Protein AF-A0A7R8AMX2-F1 (afdb_monomer_lite)

Foldseek 3Di:
DDPVVVVVCVVVVVVQADDDQEWPAAPVVLVVQVVVPLVSSLPHGGPHNHDQEDAEEDQDVVVVVVVCVVVVFQKDPAWDDAADALQDAAKIKIKTQDDWGWHWGAHPVRDIDIDTRSRYIYMYMYHGFYWDPVLVVLRVVLVVVLVVVQCDPDVPDDRDDSVVSSVSSCVSCVPPDRDPVVCVVVRTGDDDDDQDPVNVPDPDDDDDDPVPDDDPPDDDRDDPD

Radius of gyration: 24.48 Å; chains: 1; bounding box: 65×37×63 Å

Secondary structure (DSSP, 8-state):
--HHHHHHHHHHHHHTT---SEEEEEHHHHHHHHHH-HHHHHHHSSSS--------EES-HHHHHHHHHHTT--B-SSPBSSPP-SS-BSEEEEEEEEEEEEEEEE-TTS-EEEEEEEEEEEEEEEE-BPBPHHHHHHHHHHHHHHHHHHT-SSTTSPPPPHHHHHHHHHHHGGGS--SHHHHHHTT-B-------HHHHH--------GGGS------------

pLDDT: mean 86.35, std 13.35, range [33.84, 98.38]

Sequence (225 aa):
MSRQDADDLIVEALKFFKWHSKSTVAFDEYLTLKEAHPMIADTVCFPSAHINHLTPRTLDIYLVQEEMMKQDMPAKERIEGPTRRRCPTLLRRTSFKALEERVQFYASSHASVDGTHTARFGEIGQRGAAATCKGRHIYDRLLSLAMKQAAGKDAAEMPLSSSEFEKILLMSFSSVPDDWSELRQQGLVYFRYQITSKGRQYTHRRSGQLNSRIELEKVDIARTD

Structure (mmCIF, N/CA/C/O backbone):
data_AF-A0A7R8AMX2-F1
#
_entry.id   AF-A0A7R8AMX2-F1
#
loop_
_atom_site.group_PDB
_atom_site.id
_atom_site.type_symbol
_atom_site.label_atom_id
_atom_site.label_alt_id
_atom_site.label_comp_id
_atom_site.label_asym_id
_atom_site.label_entity_id
_atom_site.label_seq_id
_atom_site.pdbx_PDB_ins_code
_atom_site.Cartn_x
_atom_site.Cartn_y
_atom_site.Cartn_z
_atom_site.occupancy
_atom_site.B_iso_or_equiv
_atom_site.auth_seq_id
_atom_site.auth_comp_id
_atom_site.auth_asym_id
_atom_site.auth_atom_id
_atom_site.pdbx_PDB_model_num
ATOM 1 N N . MET A 1 1 ? -24.123 -6.785 -18.587 1.00 83.50 1 MET A N 1
ATOM 2 C CA . MET A 1 1 ? -22.960 -7.623 -18.916 1.00 83.50 1 MET A CA 1
ATOM 3 C C . MET A 1 1 ? -23.330 -9.053 -18.576 1.00 83.50 1 MET A C 1
ATOM 5 O O . MET A 1 1 ? -23.772 -9.288 -17.454 1.00 83.50 1 MET A O 1
ATOM 9 N N . SER A 1 2 ? -23.274 -9.957 -19.551 1.00 97.38 2 SER A N 1
ATOM 10 C CA . SER A 1 2 ? -23.452 -11.390 -19.306 1.00 97.38 2 SER A CA 1
ATOM 11 C C . SER A 1 2 ? -22.256 -11.949 -18.518 1.00 97.38 2 SER A C 1
ATOM 13 O O . SER A 1 2 ? -21.246 -11.265 -18.351 1.00 97.38 2 SER A O 1
ATOM 15 N N . ARG A 1 3 ? -22.350 -13.187 -18.017 1.00 96.38 3 ARG A N 1
ATOM 16 C CA . ARG A 1 3 ? -21.188 -13.850 -17.398 1.00 96.38 3 ARG A CA 1
ATOM 17 C C . ARG A 1 3 ? -20.045 -14.020 -18.403 1.00 96.38 3 ARG A C 1
ATOM 19 O O . ARG A 1 3 ? -18.907 -13.755 -18.050 1.00 96.38 3 ARG A O 1
ATOM 26 N N . GLN A 1 4 ? -20.371 -14.386 -19.642 1.00 97.62 4 GLN A N 1
ATOM 27 C CA . GLN A 1 4 ? -19.388 -14.527 -20.713 1.00 97.62 4 GLN A CA 1
ATOM 28 C C . GLN A 1 4 ? -18.700 -13.193 -21.010 1.00 97.62 4 GLN A C 1
ATOM 30 O O . GLN A 1 4 ? -17.479 -13.130 -21.033 1.00 97.62 4 GLN A O 1
ATOM 35 N N . ASP A 1 5 ? -19.473 -12.111 -21.128 1.00 97.94 5 ASP A N 1
ATOM 36 C CA . ASP A 1 5 ? -18.917 -10.774 -21.355 1.00 97.94 5 ASP A CA 1
ATOM 37 C C . ASP A 1 5 ? -17.975 -10.358 -20.207 1.00 97.94 5 ASP A C 1
ATOM 39 O O . ASP A 1 5 ? -16.996 -9.653 -20.432 1.00 97.94 5 ASP A O 1
ATOM 43 N N . ALA A 1 6 ? -18.278 -10.768 -18.967 1.00 97.50 6 ALA A N 1
ATOM 44 C CA . ALA A 1 6 ? -17.443 -10.489 -17.800 1.00 97.50 6 ALA A CA 1
ATOM 45 C C . ALA A 1 6 ? -16.107 -11.237 -17.863 1.00 97.50 6 ALA A C 1
ATOM 47 O O . ALA A 1 6 ? -15.059 -10.653 -17.583 1.00 97.50 6 ALA A O 1
ATOM 48 N N . ASP A 1 7 ? -16.156 -12.515 -18.237 1.00 97.25 7 ASP A N 1
ATOM 49 C CA . ASP A 1 7 ? -14.976 -13.363 -18.376 1.00 97.25 7 ASP A CA 1
ATOM 50 C C . ASP A 1 7 ? -14.079 -12.845 -19.516 1.00 97.25 7 ASP A C 1
ATOM 52 O O . ASP A 1 7 ? -12.874 -12.659 -19.320 1.00 97.25 7 ASP A O 1
ATOM 56 N N . ASP A 1 8 ? -14.672 -12.497 -20.662 1.00 97.56 8 ASP A N 1
ATOM 57 C CA . ASP A 1 8 ? -13.963 -11.910 -21.803 1.00 97.56 8 ASP A CA 1
ATOM 58 C C . ASP A 1 8 ? -13.329 -10.562 -21.426 1.00 97.56 8 ASP A C 1
ATOM 60 O O . ASP A 1 8 ? -12.155 -10.314 -21.716 1.00 97.56 8 ASP A O 1
ATOM 64 N N . LEU A 1 9 ? -14.062 -9.708 -20.701 1.00 96.81 9 LEU A N 1
ATOM 65 C CA . LEU A 1 9 ? -13.546 -8.426 -20.227 1.00 96.81 9 LEU A CA 1
ATOM 66 C C . LEU A 1 9 ? -12.325 -8.597 -19.313 1.00 96.81 9 LEU A C 1
ATOM 68 O O . LEU A 1 9 ? -11.362 -7.848 -19.459 1.00 96.81 9 LEU A O 1
ATOM 72 N N . ILE A 1 10 ? -12.334 -9.561 -18.385 1.00 95.94 10 ILE A N 1
ATOM 73 C CA . ILE A 1 10 ? -11.190 -9.820 -17.493 1.00 95.94 10 ILE A CA 1
ATOM 74 C C . ILE A 1 10 ? -9.962 -10.241 -18.304 1.00 95.94 10 ILE A C 1
ATOM 76 O O . ILE A 1 10 ? -8.868 -9.713 -18.085 1.00 95.94 10 ILE A O 1
ATOM 80 N N . VAL A 1 11 ? -10.134 -11.165 -19.252 1.00 95.69 11 VAL A N 1
ATOM 81 C CA . VAL A 1 11 ? -9.034 -11.660 -20.092 1.00 95.69 11 VAL A CA 1
ATOM 82 C C . VAL A 1 11 ? -8.435 -10.537 -20.937 1.00 95.69 11 VAL A C 1
ATOM 84 O O . VAL A 1 11 ? -7.211 -10.394 -20.985 1.00 95.69 11 VAL A O 1
ATOM 87 N N . GLU A 1 12 ? -9.271 -9.714 -21.571 1.00 95.75 12 GLU A N 1
ATOM 88 C CA . GLU A 1 12 ? -8.807 -8.592 -22.391 1.00 95.75 12 GLU A CA 1
ATOM 89 C C . GLU A 1 12 ? -8.173 -7.478 -21.544 1.00 95.75 12 GLU A C 1
ATOM 91 O O . GLU A 1 12 ? -7.115 -6.958 -21.903 1.00 95.75 12 GLU A O 1
ATOM 96 N N . ALA A 1 13 ? -8.742 -7.156 -20.377 1.00 94.44 13 ALA A N 1
ATOM 97 C CA . ALA A 1 13 ? -8.206 -6.133 -19.482 1.00 94.44 13 ALA A CA 1
ATOM 98 C C . ALA A 1 13 ? -6.806 -6.490 -18.952 1.00 94.44 13 ALA A C 1
ATOM 100 O O . ALA A 1 13 ? -5.936 -5.624 -18.858 1.00 94.44 13 ALA A O 1
ATOM 101 N N . LEU A 1 14 ? -6.546 -7.768 -18.651 1.00 94.12 14 LEU A N 1
ATOM 102 C CA . LEU A 1 14 ? -5.239 -8.215 -18.154 1.00 94.12 14 LEU A CA 1
ATOM 103 C C . LEU A 1 14 ? -4.101 -8.004 -19.162 1.00 94.12 14 LEU A C 1
ATOM 105 O O . LEU A 1 14 ? -2.944 -7.877 -18.752 1.00 94.12 14 LEU A O 1
ATOM 109 N N . LYS A 1 15 ? -4.398 -7.913 -20.465 1.00 93.06 15 LYS A N 1
ATOM 110 C CA . LYS A 1 15 ? -3.381 -7.656 -21.497 1.00 93.06 15 LYS A CA 1
ATOM 111 C C . LYS A 1 15 ? -2.716 -6.289 -21.328 1.00 93.06 15 LYS A C 1
ATOM 113 O O . LYS A 1 15 ? -1.528 -6.179 -21.607 1.00 93.06 15 LYS A O 1
ATOM 118 N N . PHE A 1 16 ? -3.430 -5.285 -20.811 1.00 92.19 16 PHE A N 1
ATOM 119 C CA . PHE A 1 16 ? -2.885 -3.940 -20.578 1.00 92.19 16 PHE A CA 1
ATOM 120 C C . PHE A 1 16 ? -1.847 -3.884 -19.450 1.00 92.19 16 PHE A C 1
ATOM 122 O O . PHE A 1 16 ? -0.991 -3.001 -19.456 1.00 92.19 16 PHE A O 1
ATOM 129 N N . PHE A 1 17 ? -1.916 -4.821 -18.500 1.00 93.31 17 PHE A N 1
ATOM 130 C CA . PHE A 1 17 ? -1.060 -4.853 -17.307 1.00 93.31 17 PHE A CA 1
ATOM 131 C C . PHE A 1 17 ? 0.042 -5.917 -17.383 1.00 93.31 17 PHE A C 1
ATOM 133 O O . PHE A 1 17 ? 0.868 -6.044 -16.471 1.00 93.31 17 PHE A O 1
ATOM 140 N N . LYS A 1 18 ? 0.059 -6.711 -18.457 1.00 91.94 18 LYS A N 1
ATOM 141 C CA . LYS A 1 18 ? 1.069 -7.742 -18.675 1.00 91.94 18 LYS A CA 1
ATOM 142 C C . LYS A 1 18 ? 2.440 -7.093 -18.863 1.00 91.94 18 LYS A C 1
ATOM 144 O O . LYS A 1 18 ? 2.568 -6.067 -19.510 1.00 91.94 18 LYS A O 1
ATOM 149 N N . TRP A 1 19 ? 3.481 -7.712 -18.315 1.00 91.81 19 TRP A N 1
ATOM 150 C CA . TRP A 1 19 ? 4.857 -7.296 -18.580 1.00 91.81 19 TRP A CA 1
ATOM 151 C C . TRP A 1 19 ? 5.321 -7.747 -19.964 1.00 91.81 19 TRP A C 1
ATOM 153 O O . TRP A 1 19 ? 5.085 -8.891 -20.366 1.00 91.81 19 TRP A O 1
ATOM 163 N N . HIS A 1 20 ? 6.042 -6.862 -20.647 1.00 91.50 20 HIS A N 1
ATOM 164 C CA . HIS A 1 20 ? 6.674 -7.124 -21.931 1.00 91.50 20 HIS A CA 1
ATOM 165 C C . HIS A 1 20 ? 8.176 -6.874 -21.810 1.00 91.50 20 HIS A C 1
ATOM 167 O O . HIS A 1 20 ? 8.606 -5.755 -21.556 1.00 91.50 20 HIS A O 1
ATOM 173 N N . SER A 1 21 ? 8.988 -7.900 -22.062 1.00 91.00 21 SER A N 1
ATOM 174 C CA . SER A 1 21 ? 10.456 -7.832 -21.999 1.00 91.00 21 SER A CA 1
ATOM 175 C C . SER A 1 21 ? 11.084 -7.122 -23.204 1.00 91.00 21 SER A C 1
ATOM 177 O O . SER A 1 21 ? 12.219 -7.417 -23.569 1.00 91.00 21 SER A O 1
ATOM 179 N N . LYS A 1 22 ? 10.340 -6.248 -23.882 1.00 93.31 22 LYS A N 1
ATOM 180 C CA . LYS A 1 22 ? 10.743 -5.614 -25.133 1.00 93.31 22 LYS A CA 1
ATOM 181 C C . LYS A 1 22 ? 10.423 -4.131 -25.082 1.00 93.31 22 LYS A C 1
ATOM 183 O O . LYS A 1 22 ? 9.261 -3.760 -24.919 1.00 93.31 22 LYS A O 1
ATOM 188 N N . SER A 1 23 ? 11.464 -3.323 -25.223 1.00 93.69 23 SER A N 1
ATOM 189 C CA . SER A 1 23 ? 11.367 -1.869 -25.225 1.00 93.69 23 SER A CA 1
ATOM 190 C C . SER A 1 23 ? 10.710 -1.357 -26.510 1.00 93.69 23 SER A C 1
ATOM 192 O O . SER A 1 23 ? 10.872 -1.941 -27.586 1.00 93.69 23 SER A O 1
ATOM 194 N N . THR A 1 24 ? 9.976 -0.253 -26.397 1.00 94.44 24 THR A N 1
ATOM 195 C CA . THR A 1 24 ? 9.436 0.525 -27.524 1.00 94.44 24 THR A CA 1
ATOM 196 C C . THR A 1 24 ? 10.438 1.544 -28.069 1.00 94.44 24 THR A C 1
ATOM 198 O O . THR A 1 24 ? 10.228 2.061 -29.163 1.00 94.44 24 THR A O 1
ATOM 201 N N . VAL A 1 25 ? 11.525 1.803 -27.335 1.00 93.44 25 VAL A N 1
ATOM 202 C CA . VAL A 1 25 ? 12.582 2.775 -27.669 1.00 93.44 25 VAL A CA 1
ATOM 203 C C . VAL A 1 25 ? 13.951 2.105 -27.814 1.00 93.44 25 VAL A C 1
ATOM 205 O O . VAL A 1 25 ? 14.149 0.969 -27.352 1.00 93.44 25 VAL A O 1
ATOM 208 N N . ALA A 1 26 ? 14.903 2.806 -28.435 1.00 93.50 26 ALA A N 1
ATOM 209 C CA . ALA A 1 26 ? 16.278 2.333 -28.569 1.00 93.50 26 ALA A CA 1
ATOM 210 C C . ALA A 1 26 ? 17.019 2.314 -27.217 1.00 93.50 26 ALA A C 1
ATOM 212 O O . ALA A 1 26 ? 16.623 2.983 -26.261 1.00 93.50 26 ALA A O 1
ATOM 213 N N . PHE A 1 27 ? 18.111 1.546 -27.121 1.00 92.88 27 PHE A N 1
ATOM 214 C CA . PHE A 1 27 ? 18.851 1.401 -25.856 1.00 92.88 27 PHE A CA 1
ATOM 215 C C . PHE A 1 27 ? 19.417 2.732 -25.332 1.00 92.88 27 PHE A C 1
ATOM 217 O O . PHE A 1 27 ? 19.276 3.032 -24.147 1.00 92.88 27 PHE A O 1
ATOM 224 N N . ASP A 1 28 ? 19.989 3.559 -26.210 1.00 93.19 28 ASP A N 1
ATOM 225 C CA . ASP A 1 28 ? 20.564 4.854 -25.821 1.00 93.19 28 ASP A CA 1
ATOM 226 C C . ASP A 1 28 ? 19.483 5.828 -25.318 1.00 93.19 28 ASP A C 1
ATOM 228 O O . ASP A 1 28 ? 19.672 6.509 -24.310 1.00 93.19 28 ASP A O 1
ATOM 232 N N . GLU A 1 29 ? 18.306 5.827 -25.955 1.00 94.56 29 GLU A N 1
ATOM 233 C CA . GLU A 1 29 ? 17.147 6.624 -25.529 1.00 94.56 29 GLU A CA 1
ATOM 234 C C . GLU A 1 29 ? 16.635 6.171 -24.158 1.00 94.56 29 GLU A C 1
ATOM 236 O O . GLU A 1 29 ? 16.360 6.997 -23.285 1.00 94.56 29 GLU A O 1
ATOM 241 N N . TYR A 1 30 ? 16.556 4.854 -23.935 1.00 94.38 30 TYR A N 1
ATOM 242 C CA . TYR A 1 30 ? 16.214 4.293 -22.631 1.00 94.38 30 TYR A CA 1
ATOM 243 C C . TYR A 1 30 ? 17.182 4.769 -21.541 1.00 94.38 30 TYR A C 1
ATOM 245 O O . TYR A 1 30 ? 16.732 5.145 -20.456 1.00 94.38 30 TYR A O 1
ATOM 253 N N . LEU A 1 31 ? 18.492 4.780 -21.814 1.00 94.19 31 LEU A N 1
ATOM 254 C CA . LEU A 1 31 ? 19.493 5.251 -20.856 1.00 94.19 31 LEU A CA 1
ATOM 255 C C . LEU A 1 31 ? 19.319 6.739 -20.541 1.00 94.19 31 LEU A C 1
ATOM 257 O O . LEU A 1 31 ? 19.310 7.092 -19.364 1.00 94.19 31 LEU A O 1
ATOM 261 N N . THR A 1 32 ? 19.086 7.584 -21.551 1.00 95.94 32 THR A N 1
ATOM 262 C CA . THR A 1 32 ? 18.802 9.015 -21.343 1.00 95.94 32 THR A CA 1
ATOM 263 C C . THR A 1 32 ? 17.558 9.228 -20.474 1.00 95.94 32 THR A C 1
ATOM 265 O O . THR A 1 32 ? 17.582 10.007 -19.520 1.00 95.94 32 THR A O 1
ATOM 268 N N . LEU A 1 33 ? 16.464 8.508 -20.751 1.00 95.62 33 LEU A N 1
ATOM 269 C CA . LEU A 1 33 ? 15.228 8.615 -19.965 1.00 95.62 33 LEU A CA 1
ATOM 270 C C . LEU A 1 33 ? 15.412 8.105 -18.531 1.00 95.62 33 LEU A C 1
ATOM 272 O O . LEU A 1 33 ? 14.862 8.679 -17.589 1.00 95.62 33 LEU A O 1
ATOM 276 N N . LYS A 1 34 ? 16.196 7.038 -18.351 1.00 93.94 34 LYS A N 1
ATOM 277 C CA . LYS A 1 34 ? 16.492 6.456 -17.039 1.00 93.94 34 LYS A CA 1
ATOM 278 C C . LYS A 1 34 ? 17.369 7.375 -16.196 1.00 93.94 34 LYS A C 1
ATOM 280 O O . LYS A 1 34 ? 17.128 7.476 -14.994 1.00 93.94 34 LYS A O 1
ATOM 285 N N . GLU A 1 35 ? 18.353 8.025 -16.814 1.00 95.62 35 GLU A N 1
ATOM 286 C CA . GLU A 1 35 ? 19.205 9.029 -16.174 1.00 95.62 35 GLU A CA 1
ATOM 287 C C . GLU A 1 35 ? 18.381 10.231 -15.707 1.00 95.62 35 GLU A C 1
ATOM 289 O O . GLU A 1 35 ? 18.561 10.691 -14.581 1.00 95.62 35 GLU A O 1
ATOM 294 N N . ALA A 1 36 ? 17.419 10.679 -16.521 1.00 95.94 36 ALA A N 1
ATOM 295 C CA . ALA A 1 36 ? 16.496 11.734 -16.120 1.00 95.94 36 ALA A CA 1
ATOM 296 C C . ALA A 1 36 ? 15.648 11.318 -14.905 1.00 95.94 36 ALA A C 1
ATOM 298 O O . ALA A 1 36 ? 15.596 12.045 -13.913 1.00 95.94 36 ALA A O 1
ATOM 299 N N . HIS A 1 37 ? 14.977 10.159 -14.969 1.00 93.94 37 HIS A N 1
ATOM 300 C CA . HIS A 1 37 ? 14.313 9.555 -13.811 1.00 93.94 37 HIS A CA 1
ATOM 301 C C . HIS A 1 37 ? 13.893 8.093 -14.085 1.00 93.94 37 HIS A C 1
ATOM 303 O O . HIS A 1 37 ? 13.210 7.839 -15.081 1.00 93.94 37 HIS A O 1
ATOM 309 N N . PRO A 1 38 ? 14.126 7.127 -13.168 1.00 90.94 38 PRO A N 1
ATOM 310 C CA . PRO A 1 38 ? 13.730 5.726 -13.367 1.00 90.94 38 PRO A CA 1
ATOM 311 C C . PRO A 1 38 ? 12.246 5.517 -13.718 1.00 90.94 38 PRO A C 1
ATOM 313 O O . PRO A 1 38 ? 11.939 4.728 -14.604 1.00 90.94 38 PRO A O 1
ATOM 316 N N . MET A 1 39 ? 11.333 6.264 -13.080 1.00 91.56 39 MET A N 1
ATOM 317 C CA . MET A 1 39 ? 9.888 6.221 -13.394 1.00 91.56 39 MET A CA 1
ATOM 318 C C . MET A 1 39 ? 9.546 6.675 -14.820 1.00 91.56 39 MET A C 1
ATOM 320 O O . MET A 1 39 ? 8.561 6.203 -15.382 1.00 91.56 39 MET A O 1
ATOM 324 N N . ILE A 1 40 ? 10.318 7.599 -15.405 1.00 94.38 40 ILE A N 1
ATOM 325 C CA . ILE A 1 40 ? 10.075 8.055 -16.781 1.00 94.38 40 ILE A CA 1
ATOM 326 C C . ILE A 1 40 ? 10.409 6.914 -17.741 1.00 94.38 40 ILE A C 1
ATOM 328 O O . ILE A 1 40 ? 9.586 6.575 -18.587 1.00 94.38 40 ILE A O 1
ATOM 332 N N . ALA A 1 41 ? 11.569 6.275 -17.564 1.00 93.69 41 ALA A N 1
ATOM 333 C CA . ALA A 1 41 ? 11.944 5.110 -18.361 1.00 93.69 41 ALA A CA 1
ATOM 334 C C . ALA A 1 41 ? 10.945 3.948 -18.208 1.00 93.69 41 ALA A C 1
ATOM 336 O O . ALA A 1 41 ? 10.550 3.352 -19.204 1.00 93.69 41 ALA A O 1
ATOM 337 N N . ASP A 1 42 ? 10.494 3.661 -16.986 1.00 92.69 42 ASP A N 1
ATOM 338 C CA . ASP A 1 42 ? 9.491 2.621 -16.704 1.00 92.69 42 ASP A CA 1
ATOM 339 C C . ASP A 1 42 ? 8.144 2.883 -17.407 1.00 92.69 42 ASP A C 1
ATOM 341 O O . ASP A 1 42 ? 7.506 1.967 -17.924 1.00 92.69 42 ASP A O 1
ATOM 345 N N . THR A 1 43 ? 7.730 4.152 -17.488 1.00 92.69 43 THR A N 1
ATOM 346 C CA . THR A 1 43 ? 6.438 4.538 -18.077 1.00 92.69 43 THR A CA 1
ATOM 347 C C . THR A 1 43 ? 6.484 4.627 -19.603 1.00 92.69 43 THR A C 1
ATOM 349 O O . THR A 1 43 ? 5.524 4.255 -20.272 1.00 92.69 43 THR A O 1
ATOM 352 N N . VAL A 1 44 ? 7.569 5.164 -20.168 1.00 94.44 44 VAL A N 1
ATOM 353 C CA . VAL A 1 44 ? 7.639 5.537 -21.593 1.00 94.44 44 VAL A CA 1
ATOM 354 C C . VAL A 1 44 ? 8.211 4.416 -22.460 1.00 94.44 44 VAL A C 1
ATOM 356 O O . VAL A 1 44 ? 7.786 4.241 -23.602 1.00 94.44 44 VAL A O 1
ATOM 359 N N . CYS A 1 45 ? 9.168 3.645 -21.940 1.00 94.56 45 CYS A N 1
ATOM 360 C CA . CYS A 1 45 ? 9.954 2.711 -22.749 1.00 94.56 45 CYS A CA 1
ATOM 361 C C . CYS A 1 45 ? 9.276 1.353 -22.967 1.00 94.56 45 CYS A C 1
ATOM 363 O O . CYS A 1 45 ? 9.846 0.495 -23.638 1.00 94.56 45 CYS A O 1
ATOM 365 N N . PHE A 1 46 ? 8.088 1.121 -22.406 1.00 93.62 46 PHE A N 1
ATOM 366 C CA . PHE A 1 46 ? 7.399 -0.167 -22.465 1.00 93.62 46 PHE A CA 1
ATOM 367 C C . PHE A 1 46 ? 5.993 -0.019 -23.061 1.00 93.62 46 PHE A C 1
ATOM 369 O O . PHE A 1 46 ? 5.344 1.009 -22.883 1.00 93.62 46 PHE A O 1
ATOM 376 N N . PRO A 1 47 ? 5.481 -1.045 -23.765 1.00 92.06 47 PRO A N 1
ATOM 377 C CA . PRO A 1 47 ? 4.231 -0.944 -24.526 1.00 92.06 47 PRO A CA 1
ATOM 378 C C . PRO A 1 47 ? 2.958 -0.977 -23.663 1.00 92.06 47 PRO A C 1
ATOM 380 O O . PRO A 1 47 ? 1.852 -0.894 -24.192 1.00 92.06 47 PRO A O 1
ATOM 383 N N . SER A 1 48 ? 3.093 -1.161 -22.352 1.00 90.12 48 SER A N 1
ATOM 384 C CA . SER A 1 48 ? 1.999 -1.491 -21.440 1.00 90.12 48 SER A CA 1
ATOM 385 C C . SER A 1 48 ? 2.191 -0.821 -20.084 1.00 90.12 48 SER A C 1
ATOM 387 O O . SER A 1 48 ? 3.320 -0.741 -19.592 1.00 90.12 48 SER A O 1
ATOM 389 N N . ALA A 1 49 ? 1.082 -0.481 -19.426 1.00 91.56 49 ALA A N 1
ATOM 390 C CA . ALA A 1 49 ? 1.054 -0.057 -18.028 1.00 91.56 49 ALA A CA 1
ATOM 391 C C . ALA A 1 49 ? 1.192 -1.280 -17.110 1.00 91.56 49 ALA A C 1
ATOM 393 O O . ALA A 1 49 ? 0.249 -1.700 -16.444 1.00 91.56 49 ALA A O 1
ATOM 394 N N . HIS A 1 50 ? 2.359 -1.914 -17.152 1.00 92.31 50 HIS A N 1
ATOM 395 C CA . HIS A 1 50 ? 2.596 -3.176 -16.475 1.00 92.31 50 HIS A CA 1
ATOM 396 C C . HIS A 1 50 ? 2.471 -3.044 -14.947 1.00 92.31 50 HIS A C 1
ATOM 398 O O . HIS A 1 50 ? 2.640 -1.974 -14.364 1.00 92.31 50 HIS A O 1
ATOM 404 N N . ILE A 1 51 ? 2.173 -4.158 -14.276 1.00 91.44 51 ILE A N 1
ATOM 405 C CA . ILE A 1 51 ? 2.072 -4.194 -12.811 1.00 91.44 51 ILE A CA 1
ATOM 406 C C . ILE A 1 51 ? 3.435 -3.867 -12.184 1.00 91.44 51 ILE A C 1
ATOM 408 O O . ILE A 1 51 ? 4.366 -4.667 -12.284 1.00 91.44 51 ILE A O 1
ATOM 412 N N . ASN A 1 52 ? 3.520 -2.736 -11.480 1.00 89.31 52 ASN A N 1
ATOM 413 C CA . ASN A 1 52 ? 4.707 -2.365 -10.707 1.00 89.31 52 ASN A CA 1
ATOM 414 C C . ASN A 1 52 ? 4.849 -3.226 -9.437 1.00 89.31 52 ASN A C 1
ATOM 416 O O . ASN A 1 52 ? 5.927 -3.740 -9.144 1.00 89.31 52 ASN A O 1
ATOM 420 N N . HIS A 1 53 ? 3.742 -3.426 -8.714 1.00 90.94 53 HIS A N 1
ATOM 421 C CA . HIS A 1 53 ? 3.648 -4.322 -7.561 1.00 90.94 53 HIS A CA 1
ATOM 422 C C . HIS A 1 53 ? 2.196 -4.750 -7.293 1.00 90.94 53 HIS A C 1
ATOM 424 O O . HIS A 1 53 ? 1.249 -4.033 -7.616 1.00 90.94 53 HIS A O 1
ATOM 430 N N . LEU A 1 54 ? 2.026 -5.916 -6.661 1.00 91.81 54 LEU A N 1
ATOM 431 C CA . LEU A 1 54 ? 0.777 -6.340 -6.021 1.00 91.81 54 LEU A CA 1
ATOM 432 C C . LEU A 1 54 ? 1.031 -6.464 -4.522 1.00 91.81 54 LEU A C 1
ATOM 434 O O . LEU A 1 54 ? 1.899 -7.231 -4.111 1.00 91.81 54 LEU A O 1
ATOM 438 N N . THR A 1 55 ? 0.267 -5.724 -3.722 1.00 94.62 55 THR A N 1
ATOM 439 C CA . THR A 1 55 ? 0.475 -5.638 -2.271 1.00 94.62 55 THR A CA 1
ATOM 440 C C . THR A 1 55 ? -0.508 -6.544 -1.524 1.00 94.62 55 THR A C 1
ATOM 442 O O . THR A 1 55 ? -1.665 -6.148 -1.331 1.00 94.62 55 THR A O 1
ATOM 445 N N . PRO A 1 56 ? -0.103 -7.745 -1.063 1.00 94.88 56 PRO A N 1
ATOM 446 C CA . PRO A 1 56 ? -0.918 -8.527 -0.145 1.00 94.88 56 PRO A CA 1
ATOM 447 C C . PRO A 1 56 ? -1.153 -7.795 1.182 1.00 94.88 56 PRO A C 1
ATOM 449 O O . PRO A 1 56 ? -0.421 -6.884 1.585 1.00 94.88 56 PRO A O 1
ATOM 452 N N . ARG A 1 57 ? -2.204 -8.219 1.888 1.00 95.94 57 ARG A N 1
ATOM 453 C CA . ARG A 1 57 ? -2.534 -7.726 3.225 1.00 95.94 57 ARG A CA 1
ATOM 454 C C . ARG A 1 57 ? -1.978 -8.669 4.292 1.00 95.94 57 ARG A C 1
ATOM 456 O O . ARG A 1 57 ? -2.257 -9.861 4.251 1.00 95.94 57 ARG A O 1
ATOM 463 N N . THR A 1 58 ? -1.316 -8.111 5.302 1.00 95.94 58 THR A N 1
ATOM 464 C CA . THR A 1 58 ? -0.953 -8.813 6.545 1.00 95.94 58 THR A CA 1
ATOM 465 C C . THR A 1 58 ? -1.666 -8.222 7.766 1.00 95.94 58 THR A C 1
ATOM 467 O O . THR A 1 58 ? -2.116 -7.071 7.757 1.00 95.94 58 THR A O 1
ATOM 470 N N . LEU A 1 59 ? -1.789 -9.032 8.821 1.00 94.19 59 LEU A N 1
ATOM 471 C CA . LEU A 1 59 ? -2.270 -8.608 10.138 1.00 94.19 59 LEU A CA 1
ATOM 472 C C . LEU A 1 59 ? -1.147 -8.035 11.010 1.00 94.19 59 LEU A C 1
ATOM 474 O O . LEU A 1 59 ? -1.408 -7.118 11.788 1.00 94.19 59 LEU A O 1
ATOM 478 N N . ASP A 1 60 ? 0.081 -8.530 10.852 1.00 95.25 60 ASP A N 1
ATOM 479 C CA . ASP A 1 60 ? 1.266 -8.024 11.545 1.00 95.25 60 ASP A CA 1
ATOM 480 C C . ASP A 1 60 ? 2.417 -7.880 10.545 1.00 95.25 60 ASP A C 1
ATOM 482 O O . ASP A 1 60 ? 2.987 -8.861 10.066 1.00 95.25 60 ASP A O 1
ATOM 486 N N . ILE A 1 61 ? 2.718 -6.635 10.179 1.00 95.62 61 ILE A N 1
ATOM 487 C CA . ILE A 1 61 ? 3.784 -6.324 9.227 1.00 95.62 61 ILE A CA 1
ATOM 488 C C . ILE A 1 61 ? 5.179 -6.524 9.812 1.00 95.62 61 ILE A C 1
ATOM 490 O O . ILE A 1 61 ? 6.097 -6.809 9.053 1.00 95.62 61 ILE A O 1
ATOM 494 N N . TYR A 1 62 ? 5.340 -6.411 11.133 1.00 93.81 62 TYR A N 1
ATOM 495 C CA . TYR A 1 62 ? 6.641 -6.583 11.774 1.00 93.81 62 TYR A CA 1
ATOM 496 C C . TYR A 1 62 ? 7.046 -8.056 11.744 1.00 93.81 62 TYR A C 1
ATOM 498 O O . TYR A 1 62 ? 8.158 -8.366 11.337 1.00 93.81 62 TYR A O 1
ATOM 506 N N . LEU A 1 63 ? 6.108 -8.964 12.040 1.00 95.19 63 LEU A N 1
ATOM 507 C CA . LEU A 1 63 ? 6.352 -10.405 11.899 1.00 95.19 63 LEU A CA 1
ATOM 508 C C . LEU A 1 63 ? 6.685 -10.793 10.454 1.00 95.19 63 LEU A C 1
ATOM 510 O O . LEU A 1 63 ? 7.588 -11.592 10.227 1.00 95.19 63 LEU A O 1
ATOM 514 N N . VAL A 1 64 ? 5.983 -10.216 9.471 1.00 95.38 64 VAL A N 1
ATOM 515 C CA . VAL A 1 64 ? 6.295 -10.477 8.057 1.00 95.38 64 VAL A CA 1
ATOM 516 C C . VAL A 1 64 ? 7.673 -9.935 7.689 1.00 95.38 64 VAL A C 1
ATOM 518 O O . VAL A 1 64 ? 8.424 -10.637 7.029 1.00 95.38 64 VAL A O 1
ATOM 521 N N . GLN A 1 65 ? 8.032 -8.725 8.122 1.00 94.00 65 GLN A N 1
ATOM 522 C CA . GLN A 1 65 ? 9.341 -8.144 7.827 1.00 94.00 65 GLN A CA 1
ATOM 523 C C . GLN A 1 65 ? 10.479 -8.958 8.463 1.00 94.00 65 GLN A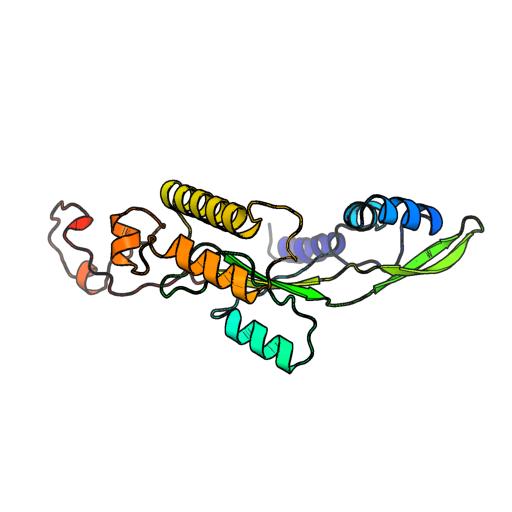 C 1
ATOM 525 O O . GLN A 1 65 ? 11.471 -9.230 7.793 1.00 94.00 65 GLN A O 1
ATOM 530 N N . GLU A 1 66 ? 10.325 -9.390 9.719 1.00 93.56 66 GLU A N 1
ATOM 531 C CA . GLU A 1 66 ? 11.277 -10.284 10.389 1.00 93.56 66 GLU A CA 1
ATOM 532 C C . GLU A 1 66 ? 11.453 -11.597 9.619 1.00 93.56 66 GLU A C 1
ATOM 534 O O . GLU A 1 66 ? 12.578 -12.057 9.435 1.00 93.56 66 GLU A O 1
ATOM 539 N N . GLU A 1 67 ? 10.360 -12.192 9.137 1.00 95.12 67 GLU A N 1
ATOM 540 C CA . GLU A 1 67 ? 10.425 -13.423 8.349 1.00 95.12 67 GLU A CA 1
ATOM 541 C C . GLU A 1 67 ? 11.068 -13.194 6.977 1.00 95.12 67 GLU A C 1
ATOM 543 O O . GLU A 1 67 ? 11.918 -13.972 6.562 1.00 95.12 67 GLU A O 1
ATOM 548 N N . MET A 1 68 ? 10.747 -12.089 6.300 1.00 92.81 68 MET A N 1
ATOM 549 C CA . MET A 1 68 ? 11.398 -11.705 5.045 1.00 92.81 68 MET A CA 1
ATOM 550 C C . MET A 1 68 ? 12.919 -11.597 5.210 1.00 92.81 68 MET A C 1
ATOM 552 O O . MET A 1 68 ? 13.652 -12.124 4.379 1.00 92.81 68 MET A O 1
ATOM 556 N N . MET A 1 69 ? 13.396 -10.964 6.290 1.00 90.62 69 MET A N 1
ATOM 557 C CA . MET A 1 69 ? 14.832 -10.859 6.572 1.00 90.62 69 MET A CA 1
ATOM 558 C C . MET A 1 69 ? 15.474 -12.227 6.844 1.00 90.62 69 MET A C 1
ATOM 560 O O . MET A 1 69 ? 16.588 -12.466 6.392 1.00 90.62 69 MET A O 1
ATOM 564 N N . LYS A 1 70 ? 14.784 -13.140 7.545 1.00 94.31 70 LYS A N 1
ATOM 565 C CA . LYS A 1 70 ? 15.272 -14.515 7.786 1.00 94.31 70 LYS A CA 1
ATOM 566 C C . LYS A 1 70 ? 15.362 -15.358 6.514 1.00 94.31 70 LYS A C 1
ATOM 568 O O . LYS A 1 70 ? 16.147 -16.297 6.476 1.00 94.31 70 LYS A O 1
ATOM 573 N N . GLN A 1 71 ? 14.547 -15.044 5.510 1.00 92.25 71 GLN A N 1
ATOM 574 C CA . GLN A 1 71 ? 14.522 -15.707 4.203 1.00 92.25 71 GLN A CA 1
ATOM 575 C C . GLN A 1 71 ? 15.417 -14.992 3.173 1.00 92.25 71 GLN A C 1
ATOM 577 O O . GLN A 1 71 ? 15.216 -15.154 1.970 1.00 92.25 71 GLN A O 1
ATOM 582 N N . ASP A 1 72 ? 16.350 -14.147 3.630 1.00 90.19 72 ASP A N 1
ATOM 583 C CA . ASP A 1 72 ? 17.275 -13.368 2.797 1.00 90.19 72 ASP A CA 1
ATOM 584 C C . ASP A 1 72 ? 16.586 -12.479 1.742 1.00 90.19 72 ASP A C 1
ATOM 586 O O . ASP A 1 72 ? 17.175 -12.099 0.725 1.00 90.19 72 ASP A O 1
ATOM 590 N N . MET A 1 73 ? 15.324 -12.098 1.973 1.00 89.12 73 MET A N 1
ATOM 591 C CA . MET A 1 73 ? 14.642 -11.148 1.102 1.00 89.12 73 MET A CA 1
ATOM 592 C C . MET A 1 73 ? 15.171 -9.733 1.379 1.00 89.12 73 MET A C 1
ATOM 594 O O . MET A 1 73 ? 15.176 -9.300 2.535 1.00 89.12 73 MET A O 1
ATOM 598 N N . PRO A 1 74 ? 15.538 -8.953 0.343 1.00 85.38 74 PRO A N 1
ATOM 599 C CA . PRO A 1 74 ? 16.089 -7.607 0.496 1.00 85.38 74 PRO A CA 1
ATOM 600 C C . PRO A 1 74 ? 14.980 -6.586 0.809 1.00 85.38 74 PRO A C 1
ATOM 602 O O . PRO A 1 74 ? 14.657 -5.710 -0.002 1.00 85.38 74 PRO A O 1
ATOM 605 N N . ALA A 1 75 ? 14.344 -6.737 1.970 1.00 86.44 75 ALA A N 1
ATOM 606 C CA . ALA A 1 75 ? 13.350 -5.817 2.498 1.00 86.44 75 ALA A CA 1
ATOM 607 C C . ALA A 1 75 ? 14.011 -4.521 2.967 1.00 86.44 75 ALA A C 1
ATOM 609 O O . ALA A 1 75 ? 15.097 -4.530 3.544 1.00 86.44 75 ALA A O 1
ATOM 610 N N . LYS A 1 76 ? 13.332 -3.390 2.764 1.00 86.38 76 LYS A N 1
ATOM 611 C CA . LYS A 1 76 ? 13.746 -2.137 3.395 1.00 86.38 76 LYS A CA 1
ATOM 612 C C . LYS A 1 76 ? 13.691 -2.297 4.910 1.00 86.38 76 LYS A C 1
ATOM 614 O O . LYS A 1 76 ? 12.717 -2.835 5.437 1.00 86.38 76 LYS A O 1
ATOM 619 N N . GLU A 1 77 ? 14.692 -1.756 5.598 1.00 82.62 77 GLU A N 1
ATOM 620 C CA . GLU A 1 77 ? 14.748 -1.751 7.065 1.00 82.62 77 GLU A CA 1
ATOM 621 C C . GLU A 1 77 ? 13.555 -1.016 7.685 1.00 82.62 77 GLU A C 1
ATOM 623 O O . GLU A 1 77 ? 12.996 -1.443 8.692 1.00 82.62 77 GLU A O 1
ATOM 628 N N . ARG A 1 78 ? 13.131 0.088 7.065 1.00 87.38 78 ARG A N 1
ATOM 629 C CA . ARG A 1 78 ? 12.081 0.952 7.600 1.00 87.38 78 ARG A CA 1
ATOM 630 C C . ARG A 1 78 ? 10.699 0.586 7.059 1.00 87.38 78 ARG A C 1
ATOM 632 O O . ARG A 1 78 ? 10.470 0.606 5.851 1.00 87.38 78 ARG A O 1
ATOM 639 N N . ILE A 1 79 ? 9.752 0.394 7.976 1.00 91.69 79 ILE A N 1
ATOM 640 C CA . ILE A 1 79 ? 8.314 0.368 7.688 1.00 91.69 79 ILE A CA 1
ATOM 641 C C . ILE A 1 79 ? 7.788 1.809 7.588 1.00 91.69 79 ILE A C 1
ATOM 643 O O . ILE A 1 79 ? 7.992 2.641 8.473 1.00 91.69 79 ILE A O 1
ATOM 647 N N . GLU A 1 80 ? 7.093 2.116 6.498 1.00 92.00 80 GLU A N 1
ATOM 648 C CA . GLU A 1 80 ? 6.375 3.374 6.309 1.00 92.00 80 GLU A CA 1
ATOM 649 C C . GLU A 1 80 ? 5.008 3.334 7.000 1.00 92.00 80 GLU A C 1
ATOM 651 O O . GLU A 1 80 ? 4.358 2.290 7.045 1.00 92.00 80 GLU A O 1
ATOM 656 N N . GLY A 1 81 ? 4.534 4.490 7.473 1.00 92.31 81 GLY A N 1
ATOM 657 C CA . GLY A 1 81 ? 3.229 4.644 8.121 1.00 92.31 81 GLY A CA 1
ATOM 658 C C . GLY A 1 81 ? 3.325 4.939 9.623 1.00 92.31 81 GLY A C 1
ATOM 659 O O . GLY A 1 81 ? 4.390 5.314 10.117 1.00 92.31 81 GLY A O 1
ATOM 660 N N . PRO A 1 82 ? 2.205 4.855 10.365 1.00 92.31 82 PRO A N 1
ATOM 661 C CA . PRO A 1 82 ? 2.209 4.989 11.822 1.00 92.31 82 PRO A CA 1
ATOM 662 C C . PRO A 1 82 ? 3.031 3.876 12.484 1.00 92.31 82 PRO A C 1
ATOM 664 O O . PRO A 1 82 ? 3.005 2.739 12.020 1.00 92.31 82 PRO A O 1
ATOM 667 N N . THR A 1 83 ? 3.677 4.161 13.614 1.00 90.81 83 THR A N 1
ATOM 668 C CA . THR A 1 83 ? 4.418 3.166 14.416 1.00 90.81 83 THR A CA 1
ATOM 669 C C . THR A 1 83 ? 3.513 2.079 14.985 1.00 90.81 83 THR A C 1
ATOM 671 O O . THR A 1 83 ? 2.283 2.208 14.942 1.00 90.81 83 THR A O 1
ATOM 674 N N . ARG A 1 84 ? 4.100 0.991 15.514 1.00 91.94 84 ARG A N 1
ATOM 675 C CA . ARG A 1 84 ? 3.372 -0.105 16.178 1.00 91.94 84 ARG A CA 1
ATOM 676 C C . ARG A 1 84 ? 2.470 0.414 17.303 1.00 91.94 84 ARG A C 1
ATOM 678 O O . ARG A 1 84 ? 2.881 1.230 18.118 1.00 91.94 84 ARG A O 1
ATOM 685 N N . ARG A 1 85 ? 1.222 -0.063 17.321 1.00 91.88 85 ARG A N 1
ATOM 686 C CA . ARG A 1 85 ? 0.123 0.393 18.190 1.00 91.88 85 ARG A CA 1
ATOM 687 C C . ARG A 1 85 ? -0.887 -0.731 18.397 1.00 91.88 85 ARG A C 1
ATOM 689 O O . ARG A 1 85 ? -1.066 -1.530 17.473 1.00 91.88 85 ARG A O 1
ATOM 696 N N . ARG A 1 86 ? -1.557 -0.762 19.553 1.00 93.56 86 ARG A N 1
ATOM 697 C CA . ARG A 1 86 ? -2.662 -1.692 19.860 1.00 93.56 86 ARG A CA 1
ATOM 698 C C . ARG A 1 86 ? -3.901 -1.404 19.027 1.00 93.56 86 ARG A C 1
ATOM 700 O O . ARG A 1 86 ? -4.625 -2.330 18.671 1.00 93.56 86 ARG A O 1
ATOM 707 N N . CYS A 1 87 ? -4.107 -0.135 18.682 1.00 95.06 87 CYS A N 1
ATOM 708 C CA . CYS A 1 87 ? -5.162 0.319 17.793 1.00 95.06 87 CYS A CA 1
ATOM 709 C C . CYS A 1 87 ? -4.549 0.832 16.476 1.00 95.06 87 CYS A C 1
ATOM 711 O O . CYS A 1 87 ? -4.385 2.044 16.312 1.00 95.06 87 CYS A O 1
ATOM 713 N N . PRO A 1 88 ? -4.146 -0.052 15.533 1.00 95.00 88 PRO A N 1
ATOM 714 C CA . PRO A 1 88 ? -3.562 0.374 14.265 1.00 95.00 88 PRO A CA 1
ATOM 715 C C . PRO A 1 88 ? -4.493 1.321 13.507 1.00 95.00 88 PRO A C 1
ATOM 717 O O . PRO A 1 88 ? -5.684 1.048 13.361 1.00 95.00 88 PRO A O 1
ATOM 720 N N . THR A 1 89 ? -3.937 2.397 12.960 1.00 95.06 89 THR A N 1
ATOM 721 C CA . THR A 1 89 ? -4.630 3.355 12.088 1.00 95.06 89 THR A CA 1
ATOM 722 C C . THR A 1 89 ? -3.946 3.408 10.723 1.00 95.06 89 THR A C 1
ATOM 724 O O . THR A 1 89 ? -2.806 2.970 10.583 1.00 95.06 89 THR A O 1
ATOM 727 N N . LEU A 1 90 ? -4.640 3.926 9.706 1.00 96.00 90 LEU A N 1
ATOM 728 C CA . LEU A 1 90 ? -4.114 4.104 8.346 1.00 96.00 90 LEU A CA 1
ATOM 729 C C . LEU A 1 90 ? -3.509 2.807 7.764 1.00 96.00 90 LEU A C 1
ATOM 731 O O . LEU A 1 90 ? -4.124 1.746 7.843 1.00 96.00 90 LEU A O 1
ATOM 735 N N . LEU A 1 91 ? -2.347 2.892 7.123 1.00 96.31 91 LEU A N 1
ATOM 736 C CA . LEU A 1 91 ? -1.633 1.781 6.504 1.00 96.31 91 LEU A CA 1
ATOM 737 C C . LEU A 1 91 ? -0.187 1.815 6.993 1.00 96.31 91 LEU A C 1
ATOM 739 O O . LEU A 1 91 ? 0.422 2.885 7.033 1.00 96.31 91 LEU A O 1
ATOM 743 N N . ARG A 1 92 ? 0.355 0.641 7.313 1.00 96.00 92 ARG A N 1
ATOM 744 C CA . ARG A 1 92 ? 1.797 0.405 7.367 1.00 96.00 92 ARG A CA 1
ATOM 745 C C . ARG A 1 92 ? 2.223 -0.393 6.152 1.00 96.00 92 ARG A C 1
ATOM 747 O O . ARG A 1 92 ? 1.483 -1.289 5.747 1.00 96.00 92 ARG A O 1
ATOM 754 N N . ARG A 1 93 ? 3.393 -0.102 5.598 1.00 95.69 93 ARG A N 1
ATOM 755 C CA . ARG A 1 93 ? 3.920 -0.842 4.449 1.00 95.69 93 ARG A CA 1
ATOM 756 C C . ARG A 1 93 ? 5.438 -0.901 4.449 1.00 95.69 93 ARG A C 1
ATOM 758 O O . ARG A 1 93 ? 6.095 -0.001 4.962 1.00 95.69 93 ARG A O 1
ATOM 765 N N . THR A 1 94 ? 5.982 -1.941 3.841 1.00 93.06 94 THR A N 1
ATOM 766 C CA . THR A 1 94 ? 7.399 -2.011 3.484 1.00 93.06 94 THR A CA 1
ATOM 767 C C . THR A 1 94 ? 7.530 -2.619 2.096 1.00 93.06 94 THR A C 1
ATOM 769 O O . THR A 1 94 ? 6.629 -3.318 1.627 1.00 93.06 94 THR A O 1
ATOM 772 N N . SER A 1 95 ? 8.636 -2.309 1.431 1.00 91.38 95 SER A N 1
ATOM 773 C CA . SER A 1 95 ? 8.952 -2.794 0.089 1.00 91.38 95 SER A CA 1
ATOM 774 C C . SER A 1 95 ? 10.238 -3.605 0.104 1.00 91.38 95 SER A C 1
ATOM 776 O O . SER A 1 95 ? 11.068 -3.465 1.001 1.00 91.38 95 SER A O 1
ATOM 778 N N . PHE A 1 96 ? 10.400 -4.453 -0.901 1.00 88.62 96 PHE A N 1
ATOM 779 C CA . PHE A 1 96 ? 11.592 -5.261 -1.116 1.00 88.62 96 PHE A CA 1
ATOM 780 C C . PHE A 1 96 ? 11.928 -5.297 -2.602 1.00 88.62 96 PHE A C 1
ATOM 782 O O . PHE A 1 96 ? 11.040 -5.194 -3.453 1.00 88.62 96 PHE A O 1
ATOM 789 N N . LYS A 1 97 ? 13.213 -5.431 -2.937 1.00 82.06 97 LYS A N 1
ATOM 790 C CA . LYS A 1 97 ? 13.614 -5.647 -4.333 1.00 82.06 97 LYS A CA 1
ATOM 791 C C . LYS A 1 97 ? 13.162 -7.051 -4.742 1.00 82.06 97 LYS A C 1
ATOM 793 O O . LYS A 1 97 ? 13.582 -8.019 -4.118 1.00 82.06 97 LYS A O 1
ATOM 798 N N . ALA A 1 98 ? 12.288 -7.154 -5.745 1.00 74.56 98 ALA A N 1
ATOM 799 C CA . ALA A 1 98 ? 11.759 -8.447 -6.169 1.00 74.56 98 ALA A CA 1
ATOM 800 C C . ALA A 1 98 ? 12.616 -9.056 -7.283 1.00 74.56 98 ALA A C 1
ATOM 802 O O . ALA A 1 98 ? 13.209 -10.110 -7.079 1.00 74.56 98 ALA A O 1
ATOM 803 N N . LEU A 1 99 ? 12.701 -8.402 -8.449 1.00 79.94 99 LEU A N 1
ATOM 804 C CA . LEU A 1 99 ? 13.367 -8.956 -9.634 1.00 79.94 99 LEU A CA 1
ATOM 805 C C . LEU A 1 99 ? 13.993 -7.856 -10.502 1.00 79.94 99 LEU A C 1
ATOM 807 O O . LEU A 1 99 ? 13.415 -6.784 -10.687 1.00 79.94 99 LEU A O 1
ATOM 811 N N . GLU A 1 100 ? 15.163 -8.147 -11.073 1.00 83.75 100 GLU A N 1
ATOM 812 C CA . GLU A 1 100 ? 15.663 -7.444 -12.258 1.00 83.75 100 GLU A CA 1
ATOM 813 C C . GLU A 1 100 ? 15.243 -8.217 -13.503 1.00 83.75 100 GLU A C 1
ATOM 815 O O . GLU A 1 100 ? 15.564 -9.396 -13.655 1.00 83.75 100 GLU A O 1
ATOM 820 N N . GLU A 1 101 ? 14.510 -7.552 -14.388 1.00 86.94 101 GLU A N 1
ATOM 821 C CA . GLU A 1 101 ? 13.966 -8.165 -15.592 1.00 86.94 101 GLU A CA 1
ATOM 822 C C . GLU A 1 101 ? 14.929 -7.949 -16.760 1.00 86.94 101 GLU A C 1
ATOM 824 O O . GLU A 1 101 ? 15.470 -6.853 -16.952 1.00 86.94 101 GLU A O 1
ATOM 829 N N . ARG A 1 102 ? 15.126 -8.991 -17.572 1.00 91.19 102 ARG A N 1
ATOM 830 C CA . ARG A 1 102 ? 15.833 -8.859 -18.851 1.00 91.19 102 ARG A CA 1
ATOM 831 C C . ARG A 1 102 ? 14.934 -8.132 -19.847 1.00 91.19 102 ARG A C 1
ATOM 833 O O . ARG A 1 102 ? 13.757 -8.468 -19.979 1.00 91.19 102 ARG A O 1
ATOM 840 N N . VAL A 1 103 ? 15.499 -7.160 -20.555 1.00 93.25 103 VAL A N 1
ATOM 841 C CA . VAL A 1 103 ? 14.795 -6.349 -21.551 1.00 93.25 103 VAL A CA 1
ATOM 842 C C . VAL A 1 103 ? 15.576 -6.357 -22.855 1.00 93.25 103 VAL A C 1
ATOM 844 O O . VAL A 1 103 ? 16.780 -6.120 -22.867 1.00 93.25 103 VAL A O 1
ATOM 847 N N . GLN A 1 104 ? 14.870 -6.611 -23.950 1.00 93.62 104 GLN A N 1
ATOM 848 C CA . GLN A 1 104 ? 15.378 -6.472 -25.305 1.00 93.62 104 GLN A CA 1
ATOM 849 C C . GLN A 1 104 ? 15.127 -5.053 -25.797 1.00 93.62 104 GLN A C 1
ATOM 851 O O . GLN A 1 104 ? 13.984 -4.586 -25.848 1.00 93.62 104 GLN A O 1
ATOM 856 N N . PHE A 1 105 ? 16.203 -4.392 -26.188 1.00 92.00 105 PHE A N 1
ATOM 857 C CA . PHE A 1 105 ? 16.205 -3.103 -26.855 1.00 92.00 105 PHE A CA 1
ATOM 858 C C . PHE A 1 105 ? 16.595 -3.290 -28.314 1.00 92.00 105 PHE A C 1
ATOM 860 O O . PHE A 1 105 ? 17.177 -4.304 -28.696 1.00 92.00 105 PHE A O 1
ATOM 867 N N . TYR A 1 106 ? 16.317 -2.286 -29.132 1.00 88.06 106 TYR A N 1
ATOM 868 C CA . TYR A 1 106 ? 16.891 -2.215 -30.466 1.00 88.06 106 TYR A CA 1
ATOM 869 C C . TYR A 1 106 ? 18.024 -1.194 -30.483 1.00 88.06 106 TYR A C 1
ATOM 871 O O . TYR A 1 106 ? 17.954 -0.158 -29.821 1.00 88.06 106 TYR A O 1
ATOM 879 N N . ALA A 1 107 ? 19.070 -1.493 -31.242 1.00 75.88 107 ALA A N 1
ATOM 880 C CA . ALA A 1 107 ? 20.108 -0.543 -31.590 1.00 75.88 107 ALA A CA 1
ATOM 881 C C . ALA A 1 107 ? 19.655 0.320 -32.771 1.00 75.88 107 ALA A C 1
ATOM 883 O O . ALA A 1 107 ? 18.857 -0.101 -33.612 1.00 75.88 107 ALA A O 1
ATOM 884 N N . SER A 1 108 ? 20.266 1.493 -32.897 1.00 67.94 108 SER A N 1
ATOM 885 C CA . SER A 1 108 ? 20.192 2.357 -34.080 1.00 67.94 108 SER A CA 1
ATOM 886 C C . SER A 1 108 ? 20.639 1.649 -35.375 1.00 67.94 108 SER A C 1
ATOM 888 O O . SER A 1 108 ? 20.265 2.069 -36.465 1.00 67.94 108 SER A O 1
ATOM 890 N N . SER A 1 109 ? 21.365 0.530 -35.269 1.00 68.69 109 SER A N 1
ATOM 891 C CA . SER A 1 109 ? 21.742 -0.370 -36.369 1.00 68.69 109 SER A CA 1
ATOM 892 C C . SER A 1 109 ? 20.726 -1.489 -36.675 1.00 68.69 109 SER A C 1
ATOM 894 O O . SER A 1 109 ? 21.042 -2.400 -37.436 1.00 68.69 109 SER A O 1
ATOM 896 N N . HIS A 1 110 ? 19.529 -1.463 -36.076 1.00 66.25 110 HIS A N 1
ATOM 897 C CA . HIS A 1 110 ? 18.497 -2.517 -36.135 1.00 66.25 110 HIS A CA 1
ATOM 898 C C . HIS A 1 110 ? 18.890 -3.886 -35.540 1.00 66.25 110 HIS A C 1
ATOM 900 O O . HIS A 1 110 ? 18.127 -4.847 -35.651 1.00 66.25 110 HIS A O 1
ATOM 906 N N . ALA A 1 111 ? 20.033 -3.991 -34.858 1.00 77.94 111 ALA A N 1
ATOM 907 C CA . ALA A 1 111 ? 20.383 -5.168 -34.063 1.00 77.94 111 ALA A CA 1
ATOM 908 C C . ALA A 1 111 ? 19.651 -5.163 -32.706 1.00 77.94 111 ALA A C 1
ATOM 910 O O . ALA A 1 111 ? 19.377 -4.102 -32.150 1.00 77.94 111 ALA A O 1
ATOM 911 N N . SER A 1 112 ? 19.344 -6.339 -32.151 1.00 83.00 112 SER A N 1
ATOM 912 C CA . SER A 1 112 ? 18.811 -6.447 -30.783 1.00 83.00 112 SER A CA 1
ATOM 913 C C . SER A 1 112 ? 19.945 -6.300 -29.768 1.00 83.00 112 SER A C 1
ATOM 915 O O . SER A 1 112 ? 20.998 -6.913 -29.934 1.00 83.00 112 SER A O 1
ATOM 917 N N . VAL A 1 113 ? 19.715 -5.525 -28.711 1.00 89.44 113 VAL A N 1
ATOM 918 C CA . VAL A 1 113 ? 20.633 -5.341 -27.580 1.00 89.44 113 VAL A CA 1
ATOM 919 C C . VAL A 1 113 ? 19.940 -5.825 -26.316 1.00 89.44 113 VAL A C 1
ATOM 921 O O . VAL A 1 113 ? 18.842 -5.371 -25.994 1.00 89.44 113 VAL A O 1
ATOM 924 N N . ASP A 1 114 ? 20.578 -6.740 -25.596 1.00 90.38 114 ASP A N 1
ATOM 925 C CA . ASP A 1 114 ? 20.086 -7.189 -24.298 1.00 90.38 114 ASP A CA 1
ATOM 926 C C . ASP A 1 114 ? 20.512 -6.203 -23.203 1.00 90.38 114 ASP A C 1
ATOM 928 O O . ASP A 1 114 ? 21.671 -5.800 -23.116 1.00 90.38 114 ASP A O 1
ATOM 932 N N . GLY A 1 115 ? 19.571 -5.841 -22.336 1.00 89.50 115 GLY A N 1
ATOM 933 C CA . GLY A 1 115 ? 19.806 -5.033 -21.146 1.00 89.50 115 GLY A CA 1
ATOM 934 C C . GLY A 1 115 ? 18.936 -5.486 -19.976 1.00 89.50 115 GLY A C 1
ATOM 935 O O . GLY A 1 115 ? 18.254 -6.514 -20.034 1.00 89.50 115 GLY A O 1
ATOM 936 N N . THR A 1 116 ? 18.950 -4.716 -18.891 1.00 88.50 116 THR A N 1
ATOM 937 C CA . THR A 1 116 ? 18.126 -4.992 -17.708 1.00 88.50 116 THR A CA 1
ATOM 938 C C . THR A 1 116 ? 17.347 -3.764 -17.264 1.00 88.50 116 THR A C 1
ATOM 940 O O . THR A 1 116 ? 17.801 -2.621 -17.378 1.00 88.50 116 THR A O 1
ATOM 943 N N . HIS A 1 117 ? 16.160 -4.009 -16.715 1.00 86.69 117 HIS A N 1
ATOM 944 C CA . HIS A 1 117 ? 15.361 -2.994 -16.051 1.00 86.69 117 HIS A CA 1
ATOM 945 C C . HIS A 1 117 ? 14.905 -3.492 -14.680 1.00 86.69 117 HIS A C 1
ATOM 947 O O . HIS A 1 117 ? 14.343 -4.579 -14.534 1.00 86.69 117 HIS A O 1
ATOM 953 N N . THR A 1 118 ? 15.141 -2.678 -13.655 1.00 77.56 118 THR A N 1
ATOM 954 C CA . THR A 1 118 ? 14.600 -2.909 -12.315 1.00 77.56 118 THR A CA 1
ATOM 955 C C . THR A 1 118 ? 13.163 -2.397 -12.277 1.00 77.56 118 THR A C 1
ATOM 957 O O . THR A 1 118 ? 12.909 -1.294 -11.806 1.00 77.56 118 THR A O 1
ATOM 960 N N . ALA A 1 119 ? 12.243 -3.190 -12.821 1.00 64.31 119 ALA A N 1
ATOM 961 C CA . ALA A 1 119 ? 10.828 -2.829 -12.912 1.00 64.31 119 ALA A CA 1
ATOM 962 C C . ALA A 1 119 ? 10.054 -3.139 -11.619 1.00 64.31 119 ALA A C 1
ATOM 964 O O . ALA A 1 119 ? 9.101 -2.451 -11.263 1.00 64.31 119 ALA A O 1
ATOM 965 N N . ARG A 1 120 ? 10.438 -4.210 -10.906 1.00 74.62 120 ARG A N 1
ATOM 966 C CA . ARG A 1 120 ? 9.561 -4.848 -9.916 1.00 74.62 120 ARG A CA 1
ATOM 967 C C . ARG A 1 120 ? 10.098 -4.749 -8.501 1.00 74.62 120 ARG A C 1
ATOM 969 O O . ARG A 1 120 ? 11.097 -5.376 -8.134 1.00 74.62 120 ARG A O 1
ATOM 976 N N . PHE A 1 121 ? 9.349 -4.028 -7.682 1.00 82.81 121 PHE A N 1
ATOM 977 C CA . PHE A 1 121 ? 9.437 -4.114 -6.234 1.00 82.81 121 PHE A CA 1
ATOM 978 C C . PHE A 1 121 ? 8.273 -4.959 -5.733 1.00 82.81 121 PHE A C 1
ATOM 980 O O . PHE A 1 121 ? 7.187 -4.948 -6.300 1.00 82.81 121 PHE A O 1
ATOM 987 N N . GLY A 1 122 ? 8.499 -5.722 -4.677 1.00 89.75 122 GLY A N 1
ATOM 988 C CA . GLY A 1 122 ? 7.401 -6.275 -3.906 1.00 89.75 122 GLY A CA 1
ATOM 989 C C . GLY A 1 122 ? 7.018 -5.303 -2.799 1.00 89.75 122 GLY A C 1
ATOM 990 O O . GLY A 1 122 ? 7.859 -4.546 -2.309 1.00 89.75 122 GLY A O 1
ATOM 991 N N . GLU A 1 123 ? 5.756 -5.325 -2.387 1.00 94.31 123 GLU A N 1
ATOM 992 C CA . GLU A 1 123 ? 5.269 -4.544 -1.253 1.00 94.31 123 GLU A CA 1
ATOM 993 C C . GLU A 1 123 ? 4.366 -5.424 -0.385 1.00 94.31 123 GLU A C 1
ATOM 995 O O . GLU A 1 123 ? 3.656 -6.291 -0.888 1.00 94.31 123 GLU A O 1
ATOM 1000 N N . ILE A 1 124 ? 4.382 -5.204 0.927 1.00 95.19 124 ILE A N 1
ATOM 1001 C CA . ILE A 1 124 ? 3.440 -5.800 1.879 1.00 95.19 124 ILE A CA 1
ATOM 1002 C C . ILE A 1 124 ? 2.786 -4.688 2.697 1.00 95.19 124 ILE A C 1
ATOM 1004 O O . ILE A 1 124 ? 3.458 -3.739 3.107 1.00 95.19 124 ILE A O 1
ATOM 1008 N N . GLY A 1 125 ? 1.478 -4.800 2.954 1.00 96.31 125 GLY A N 1
ATOM 1009 C CA . GLY A 1 125 ? 0.714 -3.783 3.676 1.00 96.31 125 GLY A CA 1
ATOM 1010 C C . GLY A 1 125 ? -0.089 -4.323 4.861 1.00 96.31 125 GLY A C 1
ATOM 1011 O O . GLY A 1 125 ? -0.798 -5.320 4.747 1.00 96.31 125 GLY A O 1
ATOM 1012 N N . GLN A 1 126 ? -0.063 -3.617 5.991 1.00 97.12 126 GLN A N 1
ATOM 1013 C CA . GLN A 1 126 ? -0.967 -3.822 7.126 1.00 97.12 126 GLN A CA 1
ATOM 1014 C C . GLN A 1 126 ? -1.940 -2.649 7.237 1.00 97.12 126 GLN A C 1
ATOM 1016 O O . GLN A 1 126 ? -1.543 -1.513 7.498 1.00 97.12 126 GLN A O 1
ATOM 1021 N N . ARG A 1 127 ? -3.235 -2.929 7.081 1.00 96.62 127 ARG A N 1
ATOM 1022 C CA . ARG A 1 127 ? -4.305 -1.923 7.150 1.00 96.62 127 ARG A CA 1
ATOM 1023 C C . ARG A 1 127 ? -4.874 -1.820 8.566 1.00 96.62 127 ARG A C 1
ATOM 1025 O O . ARG A 1 127 ? -5.288 -2.826 9.137 1.00 96.62 127 ARG A O 1
ATOM 1032 N N . GLY A 1 128 ? -4.894 -0.602 9.097 1.00 95.81 128 GLY A N 1
ATOM 1033 C CA . GLY A 1 128 ? -5.543 -0.201 10.341 1.00 95.81 128 GLY A CA 1
ATOM 1034 C C . GLY A 1 128 ? -6.895 0.485 10.114 1.00 95.81 128 GLY A C 1
ATOM 1035 O O . GLY A 1 128 ? -7.473 0.435 9.029 1.00 95.81 128 GLY A O 1
ATOM 1036 N N . ALA A 1 129 ? -7.405 1.145 11.152 1.00 96.00 129 ALA A N 1
ATOM 1037 C CA . ALA A 1 129 ? -8.637 1.922 11.097 1.00 96.00 129 ALA A CA 1
ATOM 1038 C C . ALA A 1 129 ? -8.499 3.168 10.203 1.00 96.00 129 ALA A C 1
ATOM 1040 O O . ALA A 1 129 ? -7.482 3.871 10.228 1.00 96.00 129 ALA A O 1
ATOM 1041 N N . ALA A 1 130 ? -9.554 3.468 9.442 1.00 97.06 130 ALA A N 1
ATOM 1042 C CA . ALA A 1 130 ? -9.634 4.682 8.640 1.00 97.06 130 ALA A CA 1
ATOM 1043 C C . ALA A 1 130 ? -9.752 5.914 9.550 1.00 97.06 130 ALA A C 1
ATOM 1045 O O . ALA A 1 130 ? -10.636 5.978 10.405 1.00 97.06 130 ALA A O 1
ATOM 1046 N N . ALA A 1 131 ? -8.874 6.897 9.360 1.00 97.00 131 ALA A N 1
ATOM 1047 C CA . ALA A 1 131 ? -8.907 8.141 10.121 1.00 97.00 131 ALA A CA 1
ATOM 1048 C C . ALA A 1 131 ? -10.029 9.067 9.629 1.00 97.00 131 ALA A C 1
ATOM 1050 O O . ALA A 1 131 ? -10.303 9.138 8.431 1.00 97.00 131 ALA A O 1
ATOM 1051 N N . THR A 1 132 ? -10.636 9.822 10.544 1.00 98.19 132 THR A N 1
ATOM 1052 C CA . THR A 1 132 ? -11.467 10.984 10.186 1.00 98.19 132 THR A CA 1
ATOM 1053 C C . THR A 1 132 ? -10.581 12.144 9.723 1.00 98.19 132 THR A C 1
ATOM 1055 O O . THR A 1 132 ? -9.360 12.098 9.887 1.00 98.19 132 THR A O 1
ATOM 1058 N N . CYS A 1 133 ? -11.164 13.241 9.224 1.00 98.38 133 CYS A N 1
ATOM 1059 C CA . CYS A 1 133 ? -10.399 14.462 8.929 1.00 98.38 133 CYS A CA 1
ATOM 1060 C C . CYS A 1 133 ? -9.600 14.955 10.150 1.00 98.38 133 CYS A C 1
ATOM 1062 O O . CYS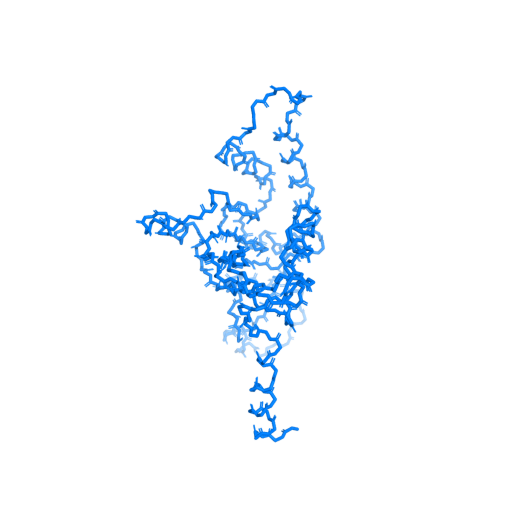 A 1 133 ? -8.425 15.298 10.026 1.00 98.38 133 CYS A O 1
ATOM 1064 N N . LYS A 1 134 ? -10.208 14.923 11.345 1.00 98.31 134 LYS A N 1
ATOM 1065 C CA . LYS A 1 134 ? -9.546 15.292 12.606 1.00 98.31 134 LYS A CA 1
ATOM 1066 C C . LYS A 1 134 ? -8.383 14.350 12.926 1.00 98.31 134 LYS A C 1
ATOM 1068 O O . LYS A 1 134 ? -7.290 14.817 13.240 1.00 98.31 134 LYS A O 1
ATOM 1073 N N . GLY A 1 135 ? -8.601 13.037 12.822 1.00 97.75 135 GLY A N 1
ATOM 1074 C CA . GLY A 1 135 ? -7.551 12.042 13.048 1.00 97.75 135 GLY A CA 1
ATOM 1075 C C . GLY A 1 135 ? -6.394 12.172 12.060 1.00 97.75 135 GLY A C 1
ATOM 1076 O O . GLY A 1 135 ? -5.233 12.117 12.464 1.00 97.75 135 GLY A O 1
ATOM 1077 N N . ARG A 1 136 ? -6.695 12.420 10.779 1.00 98.00 136 ARG A N 1
ATOM 1078 C CA . ARG A 1 136 ? -5.680 12.621 9.742 1.00 98.00 136 ARG A CA 1
ATOM 1079 C C . ARG A 1 136 ? -4.865 13.890 9.978 1.00 98.00 136 ARG A C 1
ATOM 1081 O O . ARG A 1 136 ? -3.645 13.823 9.908 1.00 98.00 136 ARG A O 1
ATOM 1088 N N . HIS A 1 137 ? -5.507 14.996 10.355 1.00 98.12 137 HIS A N 1
ATOM 1089 C CA . HIS A 1 137 ? -4.807 16.239 10.687 1.00 98.12 137 HIS A CA 1
ATOM 1090 C C . HIS A 1 137 ? -3.833 16.066 11.865 1.00 98.12 137 HIS A C 1
ATOM 1092 O O . HIS A 1 137 ? -2.700 16.542 11.814 1.00 98.12 137 HIS A O 1
ATOM 1098 N N . ILE A 1 138 ? -4.247 15.346 12.916 1.00 96.69 138 ILE A N 1
ATOM 1099 C CA . ILE A 1 138 ? -3.363 15.021 14.045 1.00 96.69 138 ILE A CA 1
ATOM 1100 C C . ILE A 1 138 ? -2.190 14.158 13.575 1.00 96.69 138 ILE A C 1
ATOM 1102 O O . ILE A 1 138 ? -1.049 14.466 13.915 1.00 96.69 138 ILE A O 1
ATOM 1106 N N . TYR A 1 139 ? -2.452 13.121 12.773 1.00 96.25 139 TYR A N 1
ATOM 1107 C CA . TYR A 1 139 ? -1.401 12.269 12.215 1.00 96.25 139 TYR A CA 1
ATOM 1108 C C . TYR A 1 139 ? -0.373 13.080 11.412 1.00 96.25 139 TYR A C 1
ATOM 1110 O O . TYR A 1 139 ? 0.824 12.960 11.663 1.00 96.25 139 TYR A O 1
ATOM 1118 N N . ASP A 1 140 ? -0.828 13.956 10.516 1.00 96.69 140 ASP A N 1
ATOM 1119 C CA . ASP A 1 140 ? 0.041 14.767 9.652 1.00 96.69 140 ASP A CA 1
ATOM 1120 C C . ASP A 1 140 ? 0.904 15.733 10.444 1.00 96.69 140 ASP A C 1
ATOM 1122 O O . ASP A 1 140 ? 2.108 15.853 10.202 1.00 96.69 140 ASP A O 1
ATOM 1126 N N . ARG A 1 141 ? 0.299 16.397 11.432 1.00 96.44 141 ARG A N 1
ATOM 1127 C CA . ARG A 1 141 ? 1.011 17.307 12.325 1.00 96.44 141 ARG A CA 1
ATOM 1128 C C . ARG A 1 141 ? 2.109 16.578 13.095 1.00 96.44 141 ARG A C 1
ATOM 1130 O O . ARG A 1 141 ? 3.232 17.070 13.148 1.00 96.44 141 ARG A O 1
ATOM 1137 N N . LEU A 1 142 ? 1.799 15.424 13.685 1.00 95.19 142 LEU A N 1
ATOM 1138 C CA . LEU A 1 142 ? 2.761 14.664 14.488 1.00 95.19 142 LEU A CA 1
ATOM 1139 C C . LEU A 1 142 ? 3.866 14.044 13.629 1.00 95.19 142 LEU A C 1
ATOM 1141 O O . LEU A 1 142 ? 5.028 14.100 14.019 1.00 95.19 142 LEU A O 1
ATOM 1145 N N . LEU A 1 143 ? 3.536 13.537 12.437 1.00 94.06 143 LEU A N 1
ATOM 1146 C CA . LEU A 1 143 ? 4.533 13.055 11.481 1.00 94.06 143 LEU A CA 1
ATOM 1147 C C . LEU A 1 143 ? 5.469 14.187 11.036 1.00 94.06 143 LEU A C 1
ATOM 1149 O O . LEU A 1 143 ? 6.682 14.001 11.010 1.00 94.06 143 LEU A O 1
ATOM 1153 N N . SER A 1 144 ? 4.926 15.375 10.756 1.00 93.38 144 SER A N 1
ATOM 1154 C CA . SER A 1 144 ? 5.727 16.550 10.383 1.00 93.38 144 SER A CA 1
ATOM 1155 C C . SER A 1 144 ? 6.662 16.994 11.510 1.00 93.38 144 SER A C 1
ATOM 1157 O O . SER A 1 144 ? 7.801 17.371 11.252 1.00 93.38 144 SER A O 1
ATOM 1159 N N . LEU A 1 145 ? 6.196 16.955 12.763 1.00 90.94 145 LEU A N 1
ATOM 1160 C CA . LEU A 1 145 ? 7.023 17.263 13.934 1.00 90.94 145 LEU A CA 1
ATOM 1161 C C . LEU A 1 145 ? 8.145 16.237 14.113 1.00 90.94 145 LEU A C 1
ATOM 1163 O O . LEU A 1 145 ? 9.293 16.634 14.291 1.00 90.94 145 LEU A O 1
ATOM 1167 N N . ALA A 1 146 ? 7.833 14.946 13.984 1.00 90.50 146 ALA A N 1
ATOM 1168 C CA . ALA A 1 146 ? 8.826 13.879 14.045 1.00 90.50 146 ALA A CA 1
ATOM 1169 C C . ALA A 1 146 ? 9.883 14.018 12.940 1.00 90.50 146 ALA A C 1
ATOM 1171 O O . ALA A 1 146 ? 11.071 13.894 13.212 1.00 90.50 146 ALA A O 1
ATOM 1172 N N . MET A 1 147 ? 9.471 14.338 11.707 1.00 89.38 147 MET A N 1
ATOM 1173 C CA . MET A 1 147 ? 10.393 14.589 10.593 1.00 89.38 147 MET A CA 1
ATOM 1174 C C . MET A 1 147 ? 11.296 15.802 10.847 1.00 89.38 147 MET A C 1
ATOM 1176 O O . MET A 1 147 ? 12.491 15.730 10.586 1.00 89.38 147 MET A O 1
ATOM 1180 N N . LYS A 1 148 ? 10.756 16.896 11.400 1.00 88.62 148 LYS A N 1
ATOM 1181 C CA . LYS A 1 148 ? 11.554 18.077 11.771 1.00 88.62 148 LYS A CA 1
ATOM 1182 C C . LYS A 1 148 ? 12.549 17.779 12.888 1.00 88.62 148 LYS A C 1
ATOM 1184 O O . LYS A 1 148 ? 13.671 18.257 12.835 1.00 88.62 148 LYS A O 1
ATOM 1189 N N . GLN A 1 149 ? 12.144 16.996 13.886 1.00 86.75 149 GLN A N 1
ATOM 1190 C CA . GLN A 1 149 ? 13.036 16.570 14.962 1.00 86.75 149 GLN A CA 1
ATOM 1191 C C . GLN A 1 149 ? 14.139 15.643 14.437 1.00 86.75 149 GLN A C 1
ATOM 1193 O O . GLN A 1 149 ? 15.278 15.741 14.876 1.00 86.75 149 GLN A O 1
ATOM 1198 N N . ALA A 1 150 ? 13.803 14.775 13.482 1.00 84.75 150 ALA A N 1
ATOM 1199 C CA . ALA A 1 150 ? 14.731 13.840 12.865 1.00 84.75 150 ALA A CA 1
ATOM 1200 C C . ALA A 1 150 ? 15.758 14.505 11.934 1.00 84.75 150 ALA A C 1
ATOM 1202 O O . ALA A 1 150 ? 16.867 14.008 11.794 1.00 84.75 150 ALA A O 1
ATOM 1203 N N . ALA A 1 151 ? 15.404 15.628 11.305 1.00 81.69 151 ALA A N 1
ATOM 1204 C CA . ALA A 1 151 ? 16.311 16.375 10.435 1.00 81.69 151 ALA A CA 1
ATOM 1205 C C . ALA A 1 151 ? 17.430 17.122 11.193 1.00 81.69 151 ALA A C 1
ATOM 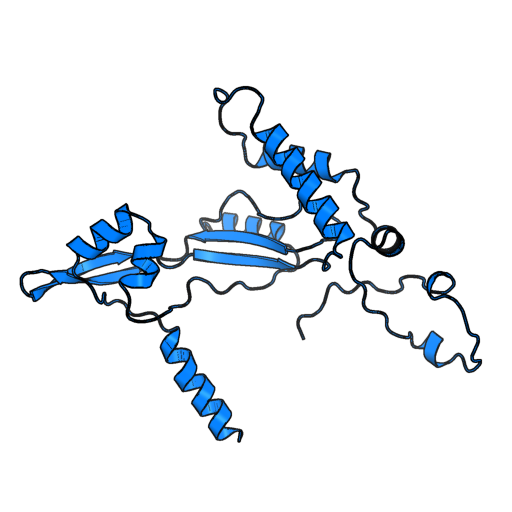1207 O O . ALA A 1 151 ? 18.319 17.673 10.550 1.00 81.69 151 ALA A O 1
ATOM 1208 N N . GLY A 1 152 ? 17.392 17.154 12.533 1.00 68.25 152 GLY A N 1
ATOM 1209 C CA . GLY A 1 152 ? 18.342 17.913 13.348 1.00 68.25 152 GLY A CA 1
ATOM 1210 C C . GLY A 1 152 ? 18.214 19.433 13.161 1.00 68.25 152 GLY A C 1
ATOM 1211 O O . GLY A 1 152 ? 17.387 19.925 12.392 1.00 68.25 152 GLY A O 1
ATOM 1212 N N . LYS A 1 153 ? 19.011 20.208 13.908 1.00 56.66 153 LYS A N 1
ATOM 1213 C CA . LYS A 1 153 ? 19.173 21.658 13.665 1.00 56.66 153 LYS A CA 1
ATOM 1214 C C . LYS A 1 153 ? 20.278 21.961 12.650 1.00 56.66 153 LYS A C 1
ATOM 1216 O O . LYS A 1 153 ? 20.225 23.020 12.032 1.00 56.66 153 LYS A O 1
ATOM 1221 N N . ASP A 1 154 ? 21.204 21.024 12.446 1.00 54.09 154 ASP A N 1
ATOM 1222 C CA . ASP A 1 154 ? 22.372 21.174 11.585 1.00 54.09 154 ASP A CA 1
ATOM 1223 C C . ASP A 1 154 ? 22.451 20.004 10.596 1.00 54.09 154 ASP A C 1
ATOM 1225 O O . ASP A 1 154 ? 22.560 18.844 10.984 1.00 54.09 154 ASP A O 1
ATOM 1229 N N . ALA A 1 155 ? 22.443 20.309 9.296 1.00 52.69 155 ALA A N 1
ATOM 1230 C CA . ALA A 1 155 ? 22.506 19.334 8.198 1.00 52.69 155 ALA A CA 1
ATOM 1231 C C . ALA A 1 155 ? 23.856 18.580 8.083 1.00 52.69 155 ALA A C 1
ATOM 1233 O O . ALA A 1 155 ? 24.106 17.916 7.080 1.00 52.69 155 ALA A O 1
ATOM 1234 N N . ALA A 1 156 ? 24.739 18.726 9.077 1.00 52.53 156 ALA A N 1
ATOM 1235 C CA . ALA A 1 156 ? 26.073 18.132 9.137 1.00 52.53 156 ALA A CA 1
ATOM 1236 C C . ALA A 1 156 ? 26.133 16.840 9.976 1.00 52.53 156 ALA A C 1
ATOM 1238 O O . ALA A 1 156 ? 27.169 16.176 9.993 1.00 52.53 156 ALA A O 1
ATOM 1239 N N . GLU A 1 157 ? 25.054 16.476 10.675 1.00 57.19 157 GLU A N 1
ATOM 1240 C CA . GLU A 1 157 ? 24.976 15.206 11.400 1.00 57.19 157 GLU A CA 1
ATOM 1241 C C . GLU A 1 157 ? 24.669 14.042 10.442 1.00 57.19 157 GLU A C 1
ATOM 1243 O O . GLU A 1 157 ? 23.936 14.185 9.461 1.00 57.19 157 GLU A O 1
ATOM 1248 N N . MET A 1 158 ? 25.261 12.874 10.720 1.00 58.91 158 MET A N 1
ATOM 1249 C CA . MET A 1 158 ? 24.992 11.634 9.985 1.00 58.91 158 MET A CA 1
ATOM 1250 C C . MET A 1 158 ? 23.481 11.347 9.947 1.00 58.91 158 MET A C 1
ATOM 1252 O O . MET A 1 158 ? 22.793 11.596 10.940 1.00 58.91 158 MET A O 1
ATOM 1256 N N . PRO A 1 159 ? 22.946 10.790 8.844 1.00 68.06 159 PRO A N 1
ATOM 1257 C CA . PRO A 1 159 ? 21.530 10.453 8.770 1.00 68.06 159 PRO A CA 1
ATOM 1258 C C . PRO A 1 159 ? 21.152 9.482 9.897 1.00 68.06 159 PRO A C 1
ATOM 1260 O O . PRO A 1 159 ? 21.837 8.481 10.113 1.00 68.06 159 PRO A O 1
ATOM 1263 N N . LEU A 1 160 ? 20.058 9.786 10.605 1.00 75.19 160 LEU A N 1
ATOM 1264 C CA . LEU A 1 160 ? 19.543 8.949 11.691 1.00 75.19 160 LEU A CA 1
ATOM 1265 C C . LEU A 1 160 ? 19.311 7.511 11.227 1.00 75.19 160 LEU A C 1
ATOM 1267 O O . LEU A 1 160 ? 18.779 7.272 10.138 1.00 75.19 160 LEU A O 1
ATOM 1271 N N . SER A 1 161 ? 19.627 6.553 12.098 1.00 82.06 161 SER A N 1
ATOM 1272 C CA . SER A 1 161 ? 19.285 5.155 11.856 1.00 82.06 161 SER A CA 1
ATOM 1273 C C . SER A 1 161 ? 17.766 4.942 11.845 1.00 82.06 161 SER A C 1
ATOM 1275 O O . SER A 1 161 ? 16.995 5.669 12.486 1.00 82.06 161 SER A O 1
ATOM 1277 N N . SER A 1 162 ? 17.323 3.875 11.172 1.00 80.69 162 SER A N 1
ATOM 1278 C CA . SER A 1 162 ? 15.916 3.450 11.142 1.00 80.69 162 SER A CA 1
ATOM 1279 C C . SER A 1 162 ? 15.319 3.311 12.557 1.00 80.69 162 SER A C 1
ATOM 1281 O O . SER A 1 162 ? 14.182 3.723 12.796 1.00 80.69 162 SER A O 1
ATOM 1283 N N . SER A 1 163 ? 16.106 2.801 13.514 1.00 84.62 163 SER A N 1
ATOM 1284 C CA . SER A 1 163 ? 15.690 2.603 14.910 1.00 84.62 163 SER A CA 1
ATOM 1285 C C . SER A 1 163 ? 15.508 3.918 15.676 1.00 84.62 163 SER A C 1
ATOM 1287 O O . SER A 1 163 ? 14.551 4.073 16.437 1.00 84.62 163 SER A O 1
ATOM 1289 N N . GLU A 1 164 ? 16.402 4.889 15.485 1.00 87.44 164 GLU A N 1
ATOM 1290 C CA . GLU A 1 164 ? 16.304 6.198 16.143 1.00 87.44 164 GLU A CA 1
ATOM 1291 C C . GLU A 1 164 ? 15.096 6.983 15.640 1.00 87.44 164 GLU A C 1
ATOM 1293 O O . GLU A 1 164 ? 14.347 7.556 16.437 1.00 87.44 164 GLU A O 1
ATOM 1298 N N . PHE A 1 165 ? 14.845 6.943 14.331 1.00 87.00 165 PHE A N 1
ATOM 1299 C CA . PHE A 1 165 ? 13.667 7.578 13.759 1.00 87.00 165 PHE A CA 1
ATOM 1300 C C . PHE A 1 165 ? 12.362 6.956 14.279 1.00 87.00 165 PHE A C 1
ATOM 1302 O O . PHE A 1 165 ? 11.410 7.677 14.590 1.00 87.00 165 PHE A O 1
ATOM 1309 N N . GLU A 1 166 ? 12.312 5.630 14.443 1.00 87.69 166 GLU A N 1
ATOM 1310 C CA . GLU A 1 166 ? 11.150 4.957 15.032 1.00 87.69 166 GLU A CA 1
ATOM 1311 C C . GLU A 1 166 ? 10.908 5.386 16.489 1.00 87.69 166 GLU A C 1
ATOM 1313 O O . GLU A 1 166 ? 9.758 5.623 16.870 1.00 87.69 166 GLU A O 1
ATOM 1318 N N . LYS A 1 167 ? 11.966 5.593 17.287 1.00 89.69 167 LYS A N 1
ATOM 1319 C CA . LYS A 1 167 ? 11.842 6.145 18.650 1.00 89.69 167 LYS A CA 1
ATOM 1320 C C . LYS A 1 167 ? 11.252 7.557 18.643 1.00 89.69 167 LYS A C 1
ATOM 1322 O O . LYS A 1 167 ? 10.334 7.830 19.417 1.00 89.6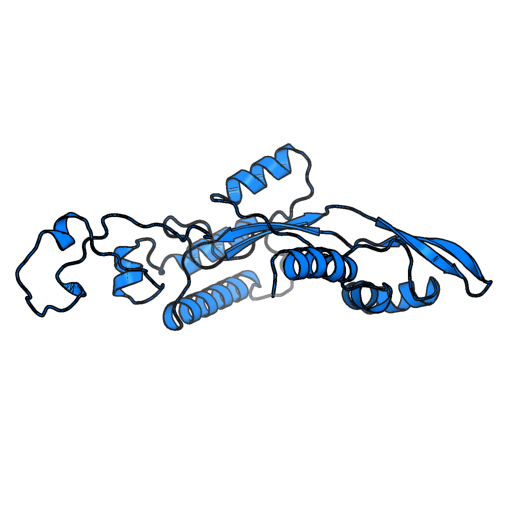9 167 LYS A O 1
ATOM 1327 N N . ILE A 1 168 ? 11.716 8.435 17.748 1.00 91.38 168 ILE A N 1
ATOM 1328 C CA . ILE A 1 168 ? 11.176 9.799 17.600 1.00 91.38 168 ILE A CA 1
ATOM 1329 C C . ILE A 1 168 ? 9.690 9.754 17.226 1.00 91.38 168 ILE A C 1
ATOM 1331 O O . ILE A 1 168 ? 8.878 10.488 17.802 1.00 91.38 168 ILE A O 1
ATOM 1335 N N . LEU A 1 169 ? 9.308 8.872 16.299 1.00 90.94 169 LEU A N 1
ATOM 1336 C CA . LEU A 1 169 ? 7.906 8.677 15.939 1.00 90.94 169 LEU A CA 1
ATOM 1337 C C . LEU A 1 169 ? 7.082 8.176 17.133 1.00 90.94 169 LEU A C 1
ATOM 1339 O O . LEU A 1 169 ? 6.030 8.742 17.418 1.00 90.94 169 LEU A O 1
ATOM 1343 N N . LEU A 1 170 ? 7.545 7.160 17.866 1.00 91.00 170 LEU A N 1
ATOM 1344 C CA . LEU A 1 170 ? 6.845 6.650 19.052 1.00 91.00 170 LEU A CA 1
ATOM 1345 C C . LEU A 1 170 ? 6.614 7.751 20.093 1.00 91.00 170 LEU A C 1
ATOM 1347 O O . LEU A 1 170 ? 5.493 7.908 20.581 1.00 91.00 170 LEU A O 1
ATOM 1351 N N . MET A 1 171 ? 7.638 8.558 20.379 1.00 91.69 171 MET A N 1
ATOM 1352 C CA . MET A 1 171 ? 7.527 9.689 21.302 1.00 91.69 171 MET A CA 1
ATOM 1353 C C . MET A 1 171 ? 6.542 10.747 20.795 1.00 91.69 171 MET A C 1
ATOM 1355 O O . MET A 1 171 ? 5.675 11.187 21.550 1.00 91.69 171 MET A O 1
ATOM 1359 N N . SER A 1 172 ? 6.610 11.111 19.513 1.00 92.25 172 SER A N 1
ATOM 1360 C CA . SER A 1 172 ? 5.715 12.109 18.905 1.00 92.25 172 SER A CA 1
ATOM 1361 C C . SER A 1 172 ? 4.247 11.670 18.944 1.00 92.25 172 SER A C 1
ATOM 1363 O O . SER A 1 172 ? 3.350 12.478 19.182 1.00 92.25 172 SER A O 1
ATOM 1365 N N . PHE A 1 173 ? 3.989 10.373 18.764 1.00 93.25 173 PHE A N 1
ATOM 1366 C CA . PHE A 1 173 ? 2.647 9.786 18.757 1.00 93.25 173 PHE A CA 1
ATOM 1367 C C . PHE A 1 173 ? 2.144 9.328 20.138 1.00 93.25 173 PHE A C 1
ATOM 1369 O O . PHE A 1 173 ? 1.033 8.797 20.230 1.00 93.25 173 PHE A O 1
ATOM 1376 N N . SER A 1 174 ? 2.911 9.557 21.210 1.00 91.81 174 SER A N 1
ATOM 1377 C CA . SER A 1 174 ? 2.543 9.178 22.586 1.00 91.81 174 SER A CA 1
ATOM 1378 C C . SER A 1 174 ? 1.272 9.871 23.093 1.00 91.81 174 SER A C 1
ATOM 1380 O O . SER A 1 174 ? 0.530 9.297 23.882 1.00 91.81 174 SER A O 1
ATOM 1382 N N . SER A 1 175 ? 0.987 11.077 22.591 1.00 89.50 175 SER A N 1
ATOM 1383 C CA . SER A 1 175 ? -0.213 11.855 22.932 1.00 89.50 175 SER A CA 1
ATOM 1384 C C . SER A 1 175 ? -1.492 11.378 22.236 1.00 89.50 175 SER A C 1
ATOM 1386 O O . SER A 1 175 ? -2.587 11.809 22.598 1.00 89.50 175 SER A O 1
ATOM 1388 N N . VAL A 1 176 ? -1.381 10.516 21.220 1.00 94.06 176 VAL A N 1
ATOM 1389 C CA . VAL A 1 176 ? -2.550 9.962 20.530 1.00 94.06 176 VAL A CA 1
ATOM 1390 C C . VAL A 1 176 ? -3.084 8.788 21.351 1.00 94.06 176 VAL A C 1
ATOM 1392 O O . VAL A 1 176 ? -2.291 7.907 21.693 1.00 94.06 176 VAL A O 1
ATOM 1395 N N . PRO A 1 177 ? -4.400 8.707 21.615 1.00 95.44 177 PRO A N 1
ATOM 1396 C CA . PRO A 1 177 ? -5.011 7.555 22.272 1.00 95.44 177 PRO A CA 1
ATOM 1397 C C . PRO A 1 177 ? -4.702 6.229 21.576 1.00 95.44 177 PRO A C 1
ATOM 1399 O O . PRO A 1 177 ? -4.800 6.122 20.351 1.00 95.44 177 PRO A O 1
ATOM 1402 N N . ASP A 1 178 ? -4.332 5.201 22.342 1.00 96.00 178 ASP A N 1
ATOM 1403 C CA . ASP A 1 178 ? -4.160 3.822 21.848 1.00 96.00 178 ASP A CA 1
ATOM 1404 C C . ASP A 1 178 ? -5.214 2.876 22.436 1.00 96.00 178 ASP A C 1
ATOM 1406 O O . ASP A 1 178 ? -4.921 1.750 22.856 1.00 96.00 178 ASP A O 1
ATOM 1410 N N . ASP A 1 179 ? -6.440 3.389 22.501 1.00 94.62 179 ASP A N 1
ATOM 1411 C CA . ASP A 1 179 ? -7.642 2.711 22.966 1.00 94.62 179 ASP A CA 1
ATOM 1412 C C . ASP A 1 179 ? -8.811 3.003 22.012 1.00 94.62 179 ASP A C 1
ATOM 1414 O O . ASP A 1 179 ? -9.022 4.141 21.580 1.00 94.62 179 ASP A O 1
ATOM 1418 N N . TRP A 1 180 ? -9.588 1.973 21.673 1.00 94.69 180 TRP A N 1
ATOM 1419 C CA . TRP A 1 180 ? -10.680 2.108 20.712 1.00 94.69 180 TRP A CA 1
ATOM 1420 C C . TRP A 1 180 ? -11.814 2.999 21.218 1.00 94.69 180 TRP A C 1
ATOM 1422 O O . TRP A 1 180 ? -12.418 3.720 20.419 1.00 94.69 180 TRP A O 1
ATOM 1432 N N . SER A 1 181 ? -12.107 2.985 22.519 1.00 92.19 181 SER A N 1
ATOM 1433 C CA . SER A 1 181 ? -13.161 3.820 23.096 1.00 92.19 181 SER A CA 1
ATOM 1434 C C . SER A 1 181 ? -12.768 5.290 23.053 1.00 92.19 181 SER A C 1
ATOM 1436 O O . SER A 1 181 ? -13.580 6.116 22.637 1.00 92.19 181 SER A O 1
ATOM 1438 N N . GLU A 1 182 ? -11.525 5.619 23.397 1.00 94.69 182 GLU A N 1
ATOM 1439 C CA . GLU A 1 182 ? -11.012 6.989 23.316 1.00 94.69 182 GLU A CA 1
ATOM 1440 C C . GLU A 1 182 ? -10.934 7.492 21.871 1.00 94.69 182 GLU A C 1
ATOM 1442 O O . GLU A 1 182 ? -11.416 8.587 21.570 1.00 94.69 182 GLU A O 1
ATOM 1447 N N . LEU A 1 183 ? -10.405 6.678 20.947 1.00 95.31 183 LEU A N 1
ATOM 1448 C CA . LEU A 1 183 ? -10.362 7.012 19.518 1.00 95.31 183 LEU A CA 1
ATOM 1449 C C . LEU A 1 183 ? -11.766 7.299 18.961 1.00 95.31 183 LEU A C 1
ATOM 1451 O O . LEU A 1 183 ? -11.934 8.215 18.149 1.00 95.31 183 LEU A O 1
ATOM 1455 N N . ARG A 1 184 ? -12.778 6.548 19.416 1.00 94.00 184 ARG A N 1
ATOM 1456 C CA . ARG A 1 184 ? -14.192 6.754 19.073 1.00 94.00 184 ARG A CA 1
ATOM 1457 C C . ARG A 1 184 ? -14.745 8.043 19.662 1.00 94.00 184 ARG A C 1
ATOM 1459 O O . ARG A 1 184 ? -15.296 8.853 18.922 1.00 94.00 184 ARG A O 1
ATOM 1466 N N . GLN A 1 185 ? -14.602 8.236 20.972 1.00 93.06 185 GLN A N 1
ATOM 1467 C CA . GLN A 1 185 ? -15.135 9.398 21.693 1.00 93.06 185 GLN A CA 1
ATOM 1468 C C . GLN A 1 185 ? -14.535 10.708 21.178 1.00 93.06 185 GLN A C 1
ATOM 1470 O O . GLN A 1 185 ? -15.240 11.703 21.028 1.00 93.06 185 GLN A O 1
ATOM 1475 N N . GLN A 1 186 ? -13.245 10.700 20.843 1.00 95.81 186 GLN A N 1
ATOM 1476 C CA . GLN A 1 186 ? -12.554 11.863 20.295 1.00 95.81 186 GLN A CA 1
ATOM 1477 C C . GLN A 1 186 ? -12.786 12.061 18.787 1.00 95.81 186 GLN A C 1
ATOM 1479 O O . GLN A 1 186 ? -12.328 13.069 18.235 1.00 95.81 186 GLN A O 1
ATOM 1484 N N . GLY A 1 187 ? -13.488 11.134 18.123 1.00 96.00 187 GLY A N 1
ATOM 1485 C CA . GLY A 1 187 ? -13.810 11.196 16.699 1.00 96.00 187 GLY A CA 1
ATOM 1486 C C . GLY A 1 187 ? -12.578 11.126 15.798 1.00 96.00 187 GLY A C 1
ATOM 1487 O O . GLY A 1 187 ? -12.499 11.867 14.820 1.00 96.00 187 GLY A O 1
ATOM 1488 N N . LEU A 1 188 ? -11.589 10.297 16.145 1.00 97.00 188 LEU A N 1
ATOM 1489 C CA . LEU A 1 188 ? -10.302 10.216 15.439 1.00 97.00 188 LEU A CA 1
ATOM 1490 C C . LEU A 1 188 ? -10.296 9.178 14.312 1.00 97.00 188 LEU A C 1
ATOM 1492 O O . LEU A 1 188 ? -9.568 9.334 13.333 1.00 97.00 188 LEU A O 1
ATOM 1496 N N . VAL A 1 189 ? -11.131 8.147 14.412 1.00 96.94 189 VAL A N 1
ATOM 1497 C CA . VAL A 1 189 ? -11.282 7.109 13.383 1.00 96.94 189 VAL A CA 1
ATOM 1498 C C . VAL A 1 189 ? -12.756 6.810 13.131 1.00 96.94 189 VAL A C 1
ATOM 1500 O O . VAL A 1 189 ? -13.612 7.076 13.978 1.00 96.94 189 VAL A O 1
ATOM 1503 N N . TYR A 1 190 ? -13.059 6.272 11.955 1.00 95.75 190 TYR A N 1
ATOM 1504 C CA . TYR A 1 190 ? -14.401 5.806 11.625 1.00 95.75 190 TYR A CA 1
ATOM 1505 C C . TYR A 1 190 ? -14.700 4.460 12.290 1.00 95.75 190 TYR A C 1
ATOM 1507 O O . TYR A 1 190 ? -13.835 3.591 12.386 1.00 95.75 190 TYR A O 1
ATOM 1515 N N . PHE A 1 191 ? -15.959 4.275 12.691 1.00 92.81 191 PHE A N 1
ATOM 1516 C CA . PHE A 1 191 ? -16.482 3.026 13.241 1.00 92.81 191 PHE A CA 1
ATOM 1517 C C . PHE A 1 191 ? -17.709 2.575 12.452 1.00 92.81 191 PHE A C 1
ATOM 1519 O O . PHE A 1 191 ? -18.556 3.390 12.083 1.00 92.81 191 PHE A O 1
ATOM 1526 N N . ARG A 1 192 ? -17.832 1.261 12.247 1.00 90.06 192 ARG A N 1
ATOM 1527 C CA . ARG A 1 192 ? -19.061 0.623 11.767 1.00 90.06 192 ARG A CA 1
ATOM 1528 C C . ARG A 1 192 ? -19.831 0.094 12.970 1.00 90.06 192 ARG A C 1
ATOM 1530 O O . ARG A 1 192 ? -19.301 -0.708 13.732 1.00 90.06 192 ARG A O 1
ATOM 1537 N N . TYR A 1 193 ? -21.079 0.520 13.116 1.00 86.31 193 TYR A N 1
ATOM 1538 C CA . TYR A 1 193 ? -21.957 0.065 14.189 1.00 86.31 193 TYR A CA 1
ATOM 1539 C C . TYR A 1 193 ? -22.888 -1.030 13.680 1.00 86.31 193 TYR A C 1
ATOM 1541 O O . TYR A 1 193 ? -23.477 -0.905 12.608 1.00 86.31 193 TYR A O 1
ATOM 1549 N N . GLN A 1 194 ? -23.029 -2.101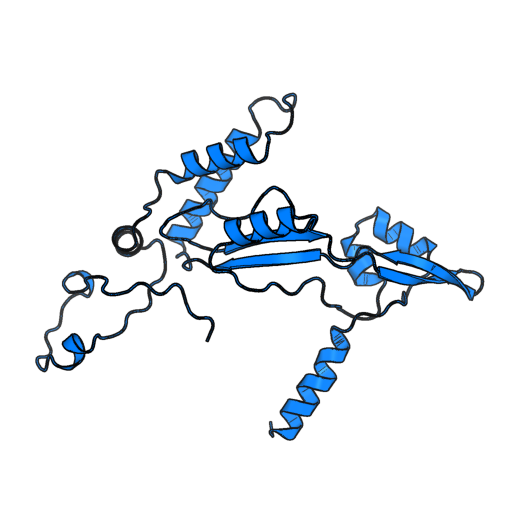 14.456 1.00 84.50 194 GLN A N 1
ATOM 1550 C CA . GLN A 1 194 ? -23.972 -3.181 14.188 1.00 84.50 194 GLN A CA 1
ATOM 1551 C C . GLN A 1 194 ? -24.780 -3.463 15.450 1.00 84.50 194 GLN A C 1
ATOM 1553 O O . GLN A 1 194 ? -24.252 -3.432 16.559 1.00 84.50 194 GLN A O 1
ATOM 1558 N N . ILE A 1 195 ? -26.073 -3.736 15.280 1.00 82.50 195 ILE A N 1
ATOM 1559 C CA . ILE A 1 195 ? -26.940 -4.103 16.399 1.00 82.50 195 ILE A CA 1
ATOM 1560 C C . ILE A 1 195 ? -26.552 -5.512 16.857 1.00 82.50 195 ILE A C 1
ATOM 1562 O O . ILE A 1 195 ? -26.499 -6.444 16.047 1.00 82.50 195 ILE A O 1
ATOM 1566 N N . THR A 1 196 ? -26.295 -5.673 18.152 1.00 82.94 196 THR A N 1
ATOM 1567 C CA . THR A 1 196 ? -25.979 -6.973 18.758 1.00 82.94 196 THR A CA 1
ATOM 1568 C C . THR A 1 196 ? -27.229 -7.855 18.819 1.00 82.94 196 THR A C 1
ATOM 1570 O O . THR A 1 196 ? -28.360 -7.374 18.708 1.00 82.94 196 THR A O 1
ATOM 1573 N N . SER A 1 197 ? -27.067 -9.165 19.017 1.00 83.56 197 SER A N 1
ATOM 1574 C CA . SER A 1 197 ? 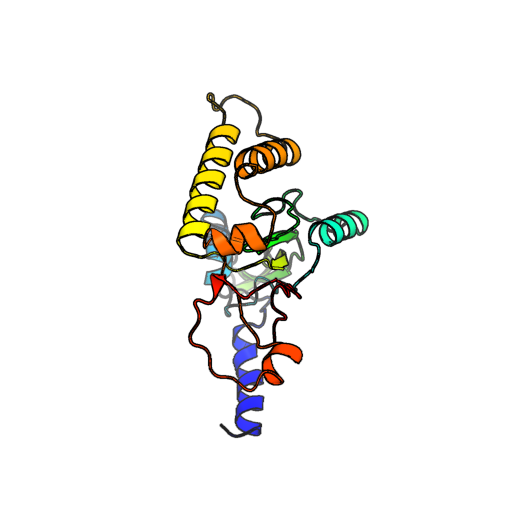-28.224 -10.060 19.179 1.00 83.56 197 SER A CA 1
ATOM 1575 C C . SER A 1 197 ? -29.085 -9.674 20.389 1.00 83.56 197 SER A C 1
ATOM 1577 O O . SER A 1 197 ? -30.307 -9.677 20.279 1.00 83.56 197 SER A O 1
ATOM 1579 N N . LYS A 1 198 ? -28.462 -9.227 21.492 1.00 81.31 198 LYS A N 1
ATOM 1580 C CA . LYS A 1 198 ? -29.165 -8.652 22.654 1.00 81.31 198 LYS A CA 1
ATOM 1581 C C . LYS A 1 198 ? -29.938 -7.383 22.276 1.00 81.31 198 LYS A C 1
ATOM 1583 O O . LYS A 1 198 ? -31.090 -7.225 22.662 1.00 81.31 198 LYS A O 1
ATOM 1588 N N . GLY A 1 199 ? -29.333 -6.502 21.473 1.00 79.06 199 GLY A N 1
ATOM 1589 C CA . GLY A 1 199 ? -29.978 -5.280 20.984 1.00 79.06 199 GLY A CA 1
ATOM 1590 C C . GLY A 1 199 ? -31.196 -5.540 20.093 1.00 79.06 199 GLY A C 1
ATOM 1591 O O . GLY A 1 199 ? -32.157 -4.781 20.150 1.00 79.06 199 GLY A O 1
ATOM 1592 N N . ARG A 1 200 ? -31.199 -6.633 19.315 1.00 80.88 200 ARG A N 1
ATOM 1593 C CA . ARG A 1 200 ? -32.357 -7.053 18.501 1.00 80.88 200 ARG A CA 1
ATOM 1594 C C . ARG A 1 200 ? -33.532 -7.575 19.331 1.00 80.88 200 ARG A C 1
ATOM 1596 O O . ARG A 1 200 ? -34.667 -7.466 18.886 1.00 80.88 200 ARG A O 1
ATOM 1603 N N . GLN A 1 201 ? -33.267 -8.142 20.507 1.00 79.50 201 GLN A N 1
ATOM 1604 C CA . GLN A 1 201 ? -34.299 -8.675 21.407 1.00 79.50 201 GLN A CA 1
ATOM 1605 C C . GLN A 1 201 ? -35.013 -7.578 22.216 1.00 79.50 201 GLN A C 1
ATOM 1607 O O . GLN A 1 201 ? -36.072 -7.824 22.787 1.00 79.50 201 GLN A O 1
ATOM 1612 N N . TYR A 1 202 ? -34.467 -6.359 22.254 1.00 73.25 202 TYR A N 1
ATOM 1613 C CA . TYR A 1 202 ? -35.093 -5.220 22.924 1.00 73.25 202 TYR A CA 1
ATOM 1614 C C . TYR A 1 202 ? -36.224 -4.622 22.064 1.00 73.25 202 TYR A C 1
ATOM 1616 O O . TYR A 1 202 ? -35.979 -3.996 21.037 1.00 73.25 202 TYR A O 1
ATOM 1624 N N . THR A 1 203 ? -37.475 -4.778 22.509 1.00 56.47 203 THR A N 1
ATOM 1625 C CA . THR A 1 203 ? -38.704 -4.405 21.773 1.00 56.47 203 THR A CA 1
ATOM 1626 C C . THR A 1 203 ? -39.194 -2.969 22.004 1.00 56.47 203 THR A C 1
ATOM 1628 O O . THR A 1 203 ? -40.041 -2.478 21.258 1.00 56.47 203 THR A O 1
ATOM 1631 N N . HIS A 1 204 ? -38.662 -2.244 22.993 1.00 59.72 204 HIS A N 1
ATOM 1632 C CA . HIS A 1 204 ? -39.087 -0.869 23.276 1.00 59.72 204 HIS A CA 1
ATOM 1633 C C . HIS A 1 204 ? -38.252 0.175 22.517 1.00 59.72 204 HIS A C 1
ATOM 1635 O O . HIS A 1 204 ? -37.085 0.417 22.838 1.00 59.72 204 HIS A O 1
ATOM 1641 N N . ARG A 1 205 ? -38.887 0.872 21.559 1.00 55.12 205 ARG A N 1
ATOM 1642 C CA . ARG A 1 205 ? -38.369 2.117 20.963 1.00 55.12 205 ARG A CA 1
ATOM 1643 C C . ARG A 1 205 ? -38.202 3.171 22.061 1.00 55.12 205 ARG A C 1
ATOM 1645 O O . ARG A 1 205 ? -39.163 3.810 22.472 1.00 55.12 205 ARG A O 1
ATOM 1652 N N . ARG A 1 206 ? -36.970 3.380 22.518 1.00 55.53 206 ARG A N 1
ATOM 1653 C CA . ARG A 1 206 ? -36.571 4.603 23.224 1.00 55.53 206 ARG A CA 1
ATOM 1654 C C . ARG A 1 206 ? -35.610 5.367 22.326 1.00 55.53 206 ARG A C 1
ATOM 1656 O O . ARG A 1 206 ? -34.562 4.832 21.972 1.00 55.53 206 ARG A O 1
ATOM 1663 N N . SER A 1 207 ? -35.962 6.600 21.972 1.00 55.62 207 SER A N 1
ATOM 1664 C CA . SER A 1 207 ? -35.020 7.553 21.387 1.00 55.62 207 SER A CA 1
ATOM 1665 C C . SER A 1 207 ? -33.933 7.845 22.421 1.00 55.62 207 SER A C 1
ATOM 1667 O O . SER A 1 207 ? -34.231 8.315 23.518 1.00 55.62 207 SER A O 1
ATOM 1669 N N . GLY A 1 208 ? -32.682 7.533 22.104 1.00 56.09 208 GLY A N 1
ATOM 1670 C CA . GLY A 1 208 ? -31.534 7.812 22.959 1.00 56.09 208 GLY A CA 1
ATOM 1671 C C . GLY A 1 208 ? -30.333 8.187 22.107 1.00 56.09 208 GLY A C 1
ATOM 1672 O O . GLY A 1 208 ? -30.203 7.718 20.977 1.00 56.09 208 GLY A O 1
ATOM 1673 N N . GLN A 1 209 ? -29.464 9.047 22.634 1.00 58.22 209 GLN A N 1
ATOM 1674 C CA . GLN A 1 209 ? -28.197 9.352 21.980 1.00 58.22 209 GLN A CA 1
ATOM 1675 C C . GLN A 1 209 ? -27.305 8.106 21.966 1.00 58.22 209 GLN A C 1
ATOM 1677 O O . GLN A 1 209 ? -27.189 7.401 22.967 1.00 58.22 209 GLN A O 1
ATOM 1682 N N . LEU A 1 210 ? -26.639 7.867 20.836 1.00 62.44 210 LEU A N 1
ATOM 1683 C CA . LEU A 1 210 ? -25.781 6.702 20.605 1.00 62.44 210 LEU A CA 1
ATOM 1684 C C . LEU A 1 210 ? -24.671 6.540 21.670 1.00 62.44 210 LEU A C 1
ATOM 1686 O O . LEU A 1 210 ? -24.207 5.434 21.937 1.00 62.44 210 LEU A O 1
ATOM 1690 N N . ASN A 1 211 ? -24.269 7.643 22.307 1.00 58.34 211 ASN A N 1
ATOM 1691 C CA . ASN A 1 211 ? -23.189 7.680 23.290 1.00 58.34 211 ASN A CA 1
ATOM 1692 C C . ASN A 1 211 ? -23.542 7.041 24.642 1.00 58.34 211 ASN A C 1
ATOM 1694 O O . ASN A 1 211 ? -22.626 6.673 25.367 1.00 58.34 211 ASN A O 1
ATOM 1698 N N . SER A 1 212 ? -24.824 6.864 24.987 1.00 56.06 212 SER A N 1
ATOM 1699 C CA . SER A 1 212 ? -25.220 6.335 26.304 1.00 56.06 212 SER A CA 1
ATOM 1700 C C . SER A 1 212 ? -25.410 4.813 26.356 1.00 56.06 212 SER A C 1
ATOM 1702 O O . SER A 1 212 ? -25.737 4.287 27.416 1.00 56.06 212 SER A O 1
ATOM 1704 N N . ARG A 1 213 ? -25.247 4.093 25.232 1.00 55.00 213 ARG A N 1
ATOM 1705 C CA . ARG A 1 213 ? -25.596 2.657 25.128 1.00 55.00 213 ARG A CA 1
ATOM 1706 C C . ARG A 1 213 ? -24.599 1.770 24.380 1.00 55.00 213 ARG A C 1
ATOM 1708 O O . ARG A 1 213 ? -24.943 0.638 24.055 1.00 55.00 213 ARG A O 1
ATOM 1715 N N . ILE A 1 214 ? -23.404 2.259 24.057 1.00 61.62 214 ILE A N 1
ATOM 1716 C CA . ILE A 1 214 ? -22.440 1.466 23.283 1.00 61.62 214 ILE A CA 1
ATOM 1717 C C . ILE A 1 214 ? -21.200 1.204 24.121 1.00 61.62 214 ILE A C 1
ATOM 1719 O O . ILE A 1 214 ? -20.281 2.026 24.142 1.00 61.62 214 ILE A O 1
ATOM 1723 N N . GLU A 1 215 ? -21.186 0.035 24.751 1.00 62.50 215 GLU A N 1
ATOM 1724 C CA . GLU A 1 215 ? -19.954 -0.677 25.072 1.00 62.50 215 GLU A CA 1
ATOM 1725 C C . GLU A 1 215 ? -19.440 -1.347 23.791 1.00 62.50 215 GLU A C 1
ATOM 1727 O O . GLU A 1 215 ? -20.211 -1.898 22.999 1.00 62.50 215 GLU A O 1
ATOM 1732 N N . LEU A 1 216 ? -18.135 -1.252 23.544 1.00 63.69 216 LEU A N 1
ATOM 1733 C CA . LEU A 1 216 ? -17.510 -1.943 22.422 1.00 63.69 216 LEU A CA 1
ATOM 1734 C C . LEU A 1 216 ? -17.402 -3.433 22.767 1.00 63.69 216 LEU A C 1
ATOM 1736 O O . LEU A 1 216 ? -16.482 -3.836 23.466 1.00 63.69 216 LEU A O 1
ATOM 1740 N N . GLU A 1 217 ? -18.328 -4.254 22.269 1.00 66.06 217 GLU A N 1
ATOM 1741 C CA . GLU A 1 217 ? -18.256 -5.714 22.457 1.00 66.06 217 GLU A CA 1
ATOM 1742 C C . GLU A 1 217 ? -17.185 -6.362 21.561 1.00 66.06 217 GLU A C 1
ATOM 1744 O O . GLU A 1 217 ? -16.570 -7.359 21.935 1.00 66.06 217 GLU A O 1
ATOM 1749 N N . LYS A 1 218 ? -16.960 -5.810 20.360 1.00 67.56 218 LYS A N 1
ATOM 1750 C CA . LYS A 1 218 ? -15.993 -6.329 19.386 1.00 67.56 218 LYS A CA 1
ATOM 1751 C C . LYS A 1 218 ? -15.458 -5.213 18.497 1.00 67.56 218 LYS A C 1
ATOM 1753 O O . LYS A 1 218 ? -16.221 -4.363 18.040 1.00 67.56 218 LYS A O 1
ATOM 1758 N N . VAL A 1 219 ? -14.159 -5.252 18.203 1.00 63.56 219 VAL A N 1
ATOM 1759 C CA . VAL A 1 219 ? -13.522 -4.362 17.228 1.00 63.56 219 VAL A CA 1
ATOM 1760 C C . VAL A 1 219 ? -12.913 -5.199 16.112 1.00 63.56 219 VAL A C 1
ATOM 1762 O O . VAL A 1 219 ? -11.919 -5.888 16.310 1.00 63.56 219 VAL A O 1
ATOM 1765 N N . ASP A 1 220 ? -13.525 -5.125 14.931 1.00 68.19 220 ASP A N 1
ATOM 1766 C CA . ASP A 1 220 ? -13.004 -5.734 13.712 1.00 68.19 220 ASP A CA 1
ATOM 1767 C C . ASP A 1 220 ? -12.407 -4.634 12.827 1.00 68.19 220 ASP A C 1
ATOM 1769 O O . ASP A 1 220 ? -13.126 -3.793 12.282 1.00 68.19 220 ASP A O 1
ATOM 1773 N N . ILE A 1 221 ? -11.085 -4.648 12.649 1.00 62.34 221 ILE A N 1
ATOM 1774 C CA . ILE A 1 221 ? -10.415 -3.800 11.658 1.00 62.34 221 ILE A CA 1
ATOM 1775 C C . ILE A 1 221 ? -10.675 -4.432 10.288 1.00 62.34 221 ILE A C 1
ATOM 1777 O O . ILE A 1 221 ? -9.935 -5.323 9.875 1.00 62.34 221 ILE A O 1
ATOM 1781 N N . ALA A 1 222 ? -11.789 -4.025 9.667 1.00 51.50 222 ALA A N 1
ATOM 1782 C CA . ALA A 1 222 ? -12.299 -4.398 8.343 1.00 51.50 222 ALA A CA 1
ATOM 1783 C C . ALA A 1 222 ? -11.726 -5.705 7.761 1.00 51.50 222 ALA A C 1
ATOM 1785 O O . ALA A 1 222 ? -10.583 -5.754 7.303 1.00 51.50 222 ALA A O 1
ATOM 1786 N N . ARG A 1 223 ? -12.542 -6.761 7.676 1.00 43.50 223 ARG A N 1
ATOM 1787 C CA . ARG A 1 223 ? -12.325 -7.776 6.638 1.00 43.50 223 ARG A CA 1
ATOM 1788 C C . ARG A 1 223 ? -12.459 -7.048 5.298 1.00 43.50 223 ARG A C 1
ATOM 1790 O O . ARG A 1 223 ? -13.342 -6.213 5.142 1.00 43.50 223 ARG A O 1
ATOM 1797 N N . THR A 1 224 ? -11.488 -7.237 4.416 1.00 36.88 224 THR A N 1
ATOM 1798 C CA . THR A 1 224 ? -11.705 -6.932 3.003 1.00 36.88 224 THR A CA 1
ATOM 1799 C C . THR A 1 224 ? -12.715 -7.975 2.563 1.00 36.88 224 THR A C 1
ATOM 1801 O O . THR A 1 224 ? -12.373 -9.158 2.564 1.00 36.88 224 THR A O 1
ATOM 1804 N N . ASP A 1 225 ? -13.960 -7.534 2.405 1.00 33.84 225 ASP A N 1
ATOM 1805 C CA . ASP A 1 225 ? -15.043 -8.332 1.837 1.00 33.84 225 ASP A CA 1
ATOM 1806 C C . ASP A 1 225 ? -14.688 -8.727 0.393 1.00 33.84 225 ASP A C 1
ATOM 1808 O O . ASP A 1 225 ? -14.008 -7.914 -0.284 1.00 33.84 225 ASP A O 1
#

Organism: NCBI:txid1220207

InterPro domains:
  IPR009770 2-oxoadipate dioxygenase/decarboxylase [PF07063] (2-215)
  IPR009770 2-oxoadipate dioxygenase/decarboxylase [SM01150] (1-212)